Protein AF-Q5TPV8-F1 (afdb_monomer_lite)

Sequence (268 aa):
MVNRTNSISSTFEQLLRFQGAFPRQLSLSRSFASIVSTLAIQMDQERSNFTVGANAPVVLVFAQSHRIANADFESARRMLRGSFEQFPDLYFAFVTNDGATFRQLTNFTGTTHSRSADEHYHIIETGQTAIATFQDQLGQILRTIPQRLMAPDCHTASNRDLWRAPVVREEYEQYLTPGVELRYRLGQLFLRNSEHVRVQFMNTDYGEFTVCEGRNYRVAPEHCQTTGPGLESLWFNHTRPCDGIMDHACRSLYYTVRLESSNVMCNE

Radius of gyration: 20.29 Å; chains: 1; bounding box: 48×46×52 Å

Secondary structure (DSSP, 8-state):
-PPP-S-HHHHHHHHHT--SPPPSS--HHHHHHHHHHHHHHHHHHHHHTT-SEEPPPEEEEEESS-PPPHHHHHHHHHHHHHHHHH-TT-EEEEEES-HHHHHHHH--TTSTT-TTHHHHEEEEE-S---GGGTHHHHHHHHHHSPEEE------SHHHHHHTTSGGGGGGG-----TT--EEEEE-HHHHHT-SEEEEEEE--SSEEEEEEEES-TTS--SEEEE--TT--EEEEEEESTTTT--TTT-PPEEEEEEEEEES-----

Structure (mmCIF, N/CA/C/O backbone):
data_AF-Q5TPV8-F1
#
_entry.id   AF-Q5TPV8-F1
#
loop_
_atom_site.group_PDB
_atom_site.id
_atom_site.type_symbol
_atom_site.label_atom_id
_atom_site.label_alt_id
_atom_site.label_comp_id
_atom_site.label_asym_id
_atom_site.label_entity_id
_atom_site.label_seq_id
_atom_site.pdbx_PDB_ins_code
_atom_site.Cartn_x
_atom_site.Cartn_y
_atom_site.Cartn_z
_atom_site.occupancy
_atom_site.B_iso_or_equiv
_atom_site.auth_seq_id
_atom_site.auth_comp_id
_atom_site.auth_asym_id
_atom_site.auth_atom_id
_atom_site.pdbx_PDB_model_num
ATOM 1 N N . MET A 1 1 ? -0.948 -1.002 24.171 1.00 63.66 1 MET A N 1
ATOM 2 C CA . MET A 1 1 ? -1.045 -0.332 22.867 1.00 63.66 1 MET A CA 1
ATOM 3 C C . MET A 1 1 ? 0.159 -0.759 22.065 1.00 63.66 1 MET A C 1
ATOM 5 O O . MET A 1 1 ? 1.201 -0.997 22.664 1.00 63.66 1 MET A O 1
ATOM 9 N N . VAL A 1 2 ? -0.008 -0.913 20.756 1.00 64.19 2 VAL A N 1
ATOM 10 C CA . VAL A 1 2 ? 1.095 -1.254 19.856 1.00 64.19 2 VAL A CA 1
ATOM 11 C C . VAL A 1 2 ? 1.908 0.012 19.619 1.00 64.19 2 VAL A C 1
ATOM 13 O O . VAL A 1 2 ? 1.362 1.021 19.175 1.00 64.19 2 VAL A O 1
ATOM 16 N N . ASN A 1 3 ? 3.191 -0.028 19.955 1.00 79.31 3 ASN A N 1
ATOM 17 C CA . ASN A 1 3 ? 4.149 0.998 19.574 1.00 79.31 3 ASN A CA 1
ATOM 18 C C . ASN A 1 3 ? 4.505 0.843 18.091 1.00 79.31 3 ASN A C 1
ATOM 20 O O . ASN A 1 3 ? 4.386 -0.242 17.521 1.00 79.31 3 ASN A O 1
ATOM 24 N N . ARG A 1 4 ? 4.988 1.924 17.469 1.00 79.06 4 ARG A N 1
ATOM 25 C CA . ARG A 1 4 ? 5.441 1.917 16.070 1.00 79.06 4 ARG A CA 1
ATOM 26 C C . ARG A 1 4 ? 6.419 0.759 15.825 1.00 79.06 4 ARG A C 1
ATOM 28 O O . ARG A 1 4 ? 7.414 0.630 16.532 1.00 79.06 4 ARG A O 1
ATOM 35 N N . THR A 1 5 ? 6.137 -0.060 14.816 1.00 79.00 5 THR A N 1
ATOM 36 C CA . THR A 1 5 ? 6.977 -1.189 14.402 1.00 79.00 5 THR A CA 1
ATOM 37 C C . THR A 1 5 ? 6.804 -1.452 12.909 1.00 79.00 5 THR A C 1
ATOM 39 O O . THR A 1 5 ? 5.736 -1.197 12.357 1.00 79.00 5 THR A O 1
ATOM 42 N N . ASN A 1 6 ? 7.851 -1.974 12.271 1.00 79.06 6 ASN A N 1
ATOM 43 C CA . ASN A 1 6 ? 7.819 -2.433 10.879 1.00 79.06 6 ASN A CA 1
ATOM 44 C C . ASN A 1 6 ? 7.585 -3.953 10.779 1.00 79.06 6 ASN A C 1
ATOM 46 O O . ASN A 1 6 ? 7.583 -4.504 9.684 1.00 79.06 6 ASN A O 1
ATOM 50 N N . SER A 1 7 ? 7.416 -4.646 11.914 1.00 80.69 7 SER A N 1
ATOM 51 C CA . SER A 1 7 ? 7.237 -6.099 11.972 1.00 80.69 7 SER A CA 1
ATOM 52 C C . SER A 1 7 ? 5.807 -6.471 12.363 1.00 80.69 7 SER A C 1
ATOM 54 O O . SER A 1 7 ? 5.306 -6.091 13.429 1.00 80.69 7 SER A O 1
ATOM 56 N N . ILE A 1 8 ? 5.167 -7.281 11.514 1.00 82.69 8 ILE A N 1
ATOM 57 C CA . ILE A 1 8 ? 3.850 -7.870 11.788 1.00 82.69 8 ILE A CA 1
ATOM 58 C C . ILE A 1 8 ? 3.929 -8.762 13.036 1.00 82.69 8 ILE A C 1
ATOM 60 O O . ILE A 1 8 ? 3.079 -8.667 13.918 1.00 82.69 8 ILE A O 1
ATOM 64 N N . SER A 1 9 ? 4.980 -9.575 13.169 1.00 84.75 9 SER A N 1
ATOM 65 C CA . SER A 1 9 ? 5.176 -10.431 14.346 1.00 84.75 9 SER A CA 1
ATOM 66 C C . SER A 1 9 ? 5.304 -9.606 15.628 1.00 84.75 9 SER A C 1
ATOM 68 O O . SER A 1 9 ? 4.621 -9.885 16.609 1.00 84.75 9 SER A O 1
ATOM 70 N N . SER A 1 10 ? 6.089 -8.522 15.596 1.00 85.81 10 SER A N 1
ATOM 71 C CA . SER A 1 10 ? 6.220 -7.601 16.735 1.00 85.81 10 SER A CA 1
ATOM 72 C C . SER A 1 10 ? 4.885 -6.948 17.104 1.00 85.81 10 SER A C 1
ATOM 74 O O . SER A 1 10 ? 4.591 -6.772 18.284 1.00 85.81 10 SER A O 1
ATOM 76 N N . THR A 1 11 ? 4.047 -6.628 16.113 1.00 85.00 11 THR A N 1
ATOM 77 C CA . THR A 1 11 ? 2.684 -6.128 16.351 1.00 85.00 11 THR A CA 1
ATOM 78 C C . THR A 1 11 ? 1.873 -7.126 17.174 1.00 85.00 11 THR A C 1
ATOM 80 O O . THR A 1 11 ? 1.305 -6.753 18.201 1.00 85.00 11 THR A O 1
ATOM 83 N N . PHE A 1 12 ? 1.855 -8.401 16.774 1.00 85.81 12 PHE A N 1
ATOM 84 C CA . PHE A 1 12 ? 1.117 -9.438 17.498 1.00 85.81 12 PHE A CA 1
ATOM 85 C C . PHE A 1 12 ? 1.691 -9.718 18.887 1.00 85.81 12 PHE A C 1
ATOM 87 O O . PHE A 1 12 ? 0.925 -9.839 19.839 1.00 85.81 12 PHE A O 1
ATOM 94 N N . GLU A 1 13 ? 3.014 -9.744 19.046 1.00 86.06 13 GLU A N 1
ATOM 95 C CA . GLU A 1 13 ? 3.643 -9.900 20.361 1.00 86.06 13 GLU A CA 1
ATOM 96 C C . GLU A 1 13 ? 3.271 -8.764 21.319 1.00 86.06 13 GLU A C 1
ATOM 98 O O . GLU A 1 13 ? 2.942 -9.009 22.481 1.00 86.06 13 GLU A O 1
ATOM 103 N N . GLN A 1 14 ? 3.287 -7.518 20.840 1.00 86.62 14 GLN A N 1
ATOM 104 C CA . GLN A 1 14 ? 2.907 -6.357 21.642 1.00 86.62 14 GLN A CA 1
ATOM 105 C C . GLN A 1 14 ? 1.422 -6.368 22.005 1.00 86.62 14 GLN A C 1
ATOM 107 O O . GLN A 1 14 ? 1.063 -5.980 23.118 1.00 86.62 14 GLN A O 1
ATOM 112 N N . LEU A 1 15 ? 0.560 -6.822 21.090 1.00 83.00 15 LEU A N 1
ATOM 113 C CA . LEU A 1 15 ? -0.856 -7.027 21.380 1.00 83.00 15 LEU A CA 1
ATOM 114 C C . LEU A 1 15 ? -1.033 -8.097 22.464 1.00 83.00 15 LEU A C 1
ATOM 116 O O . LEU A 1 15 ? -1.721 -7.843 23.449 1.00 83.00 15 LEU A O 1
ATOM 120 N N . LEU A 1 16 ? -0.381 -9.255 22.325 1.00 83.94 16 LEU A N 1
ATOM 121 C CA . LEU A 1 16 ? -0.484 -10.371 23.274 1.00 83.94 16 LEU A CA 1
ATOM 122 C C . LEU A 1 16 ? 0.021 -10.001 24.670 1.00 83.94 16 LEU A C 1
ATOM 124 O O . LEU A 1 16 ? -0.545 -10.430 25.672 1.00 83.94 16 LEU A O 1
ATOM 128 N N . ARG A 1 17 ? 1.082 -9.193 24.744 1.00 84.19 17 ARG A N 1
ATOM 129 C CA . ARG A 1 17 ? 1.690 -8.744 26.004 1.00 84.19 17 ARG A CA 1
ATOM 130 C C . ARG A 1 17 ? 1.023 -7.504 26.597 1.00 84.19 17 ARG A C 1
ATOM 132 O O . ARG A 1 17 ? 1.468 -7.017 27.636 1.00 84.19 17 ARG A O 1
ATOM 139 N N . PHE A 1 18 ? -0.018 -6.961 25.969 1.00 81.44 18 PHE A N 1
ATOM 140 C CA . PHE A 1 18 ? -0.671 -5.768 26.487 1.00 81.44 18 PHE A CA 1
ATOM 141 C C . PHE A 1 18 ? -1.483 -6.078 27.753 1.00 81.44 18 PHE A C 1
ATOM 143 O O . PHE A 1 18 ? -2.505 -6.752 27.702 1.00 81.44 18 PHE A O 1
ATOM 150 N N . GLN A 1 19 ? -1.044 -5.527 28.887 1.00 72.75 19 GLN A N 1
ATOM 151 C CA . GLN A 1 19 ? -1.699 -5.678 30.197 1.00 72.75 19 GLN A CA 1
ATOM 152 C C . GLN A 1 19 ? -2.438 -4.409 30.665 1.00 72.75 19 GLN A C 1
ATOM 154 O O . GLN A 1 19 ? -2.930 -4.349 31.789 1.00 72.75 19 GLN A O 1
ATOM 159 N N . GLY A 1 20 ? -2.493 -3.364 29.834 1.00 72.12 20 GLY A N 1
ATOM 160 C CA . GLY A 1 20 ? -3.148 -2.105 30.190 1.00 72.12 20 GLY A CA 1
ATOM 161 C C . GLY A 1 20 ? -4.670 -2.154 30.032 1.00 72.12 20 GLY A C 1
ATOM 162 O O . GLY A 1 20 ? -5.215 -2.978 29.301 1.00 72.12 20 GLY A O 1
ATOM 163 N N . ALA A 1 21 ? -5.369 -1.218 30.674 1.00 67.00 21 ALA A N 1
ATOM 164 C CA . ALA A 1 21 ? -6.791 -1.015 30.420 1.00 67.00 21 ALA A CA 1
ATOM 165 C C . ALA A 1 21 ? -6.998 -0.316 29.067 1.00 67.00 21 ALA A C 1
ATOM 167 O O . ALA A 1 21 ? -6.316 0.664 28.753 1.00 67.00 21 ALA A O 1
ATOM 168 N N . PHE A 1 22 ? -7.963 -0.787 28.275 1.00 68.88 22 PHE A N 1
ATOM 169 C CA . PHE A 1 22 ? -8.403 -0.052 27.091 1.00 68.88 22 PHE A CA 1
ATOM 170 C C . PHE A 1 22 ? -9.032 1.288 27.516 1.00 68.88 22 PHE A C 1
ATOM 172 O O . PHE A 1 22 ? -9.761 1.334 28.514 1.00 68.88 22 PHE A O 1
ATOM 179 N N . PRO A 1 23 ? -8.751 2.394 26.802 1.00 66.81 23 PRO A N 1
ATOM 180 C CA . PRO A 1 23 ? -9.299 3.699 27.153 1.00 66.81 23 PRO A CA 1
ATOM 181 C C . PRO A 1 23 ? -10.828 3.667 27.070 1.00 66.81 23 PRO A C 1
ATOM 183 O O . PRO A 1 23 ? -11.372 3.227 26.067 1.00 66.81 23 PRO A O 1
ATOM 186 N N . ARG A 1 24 ? -11.517 4.176 28.104 1.00 64.00 24 ARG A N 1
ATOM 187 C CA . ARG A 1 24 ? -12.995 4.148 28.213 1.00 64.00 24 ARG A CA 1
ATOM 188 C C . ARG A 1 24 ? -13.723 4.944 27.126 1.00 64.00 24 ARG A C 1
ATOM 190 O O . ARG A 1 24 ? -14.925 4.780 26.941 1.00 64.00 24 ARG A O 1
ATOM 197 N N . GLN A 1 25 ? -13.017 5.854 26.464 1.00 66.88 25 GLN A N 1
ATOM 198 C CA . GLN A 1 25 ? -13.525 6.669 25.370 1.00 66.88 25 GLN A CA 1
ATOM 199 C C . GLN A 1 25 ? -12.472 6.709 24.270 1.00 66.88 25 GLN A C 1
ATOM 201 O O . GLN A 1 25 ? -11.290 6.934 24.537 1.00 66.88 25 GLN A O 1
ATOM 206 N N . LEU A 1 26 ? -12.915 6.502 23.035 1.00 70.56 26 LEU A N 1
ATOM 207 C CA . LEU A 1 26 ? -12.089 6.683 21.854 1.00 70.56 26 LEU A CA 1
ATOM 208 C C . LEU A 1 26 ? -12.231 8.144 21.415 1.00 70.56 26 LEU A C 1
ATOM 210 O O . LEU A 1 26 ? -13.324 8.550 21.039 1.00 70.56 26 LEU A O 1
ATOM 214 N N . SER A 1 27 ? -11.153 8.928 21.506 1.00 76.44 27 SER A N 1
ATOM 215 C CA . SER A 1 27 ? -11.091 10.271 20.914 1.00 76.44 27 SER A CA 1
ATOM 216 C C . SER A 1 27 ? -10.365 10.174 19.579 1.00 76.44 27 SER A C 1
ATOM 218 O O . SER A 1 27 ? -9.153 10.383 19.495 1.00 76.44 27 SER A O 1
ATOM 220 N N . LEU A 1 28 ? -11.110 9.806 18.539 1.00 76.56 28 LEU A N 1
ATOM 221 C CA . LEU A 1 28 ? -10.571 9.586 17.201 1.00 76.56 28 LEU A CA 1
ATOM 222 C C . LEU A 1 28 ? -9.907 10.848 16.657 1.00 76.56 28 LEU A C 1
ATOM 224 O O . LEU A 1 28 ? -8.810 10.774 16.113 1.00 76.56 28 LEU A O 1
ATOM 228 N N . SER A 1 29 ? -10.522 12.013 16.862 1.00 77.44 29 SER A N 1
ATOM 229 C CA . SER A 1 29 ? -9.980 13.286 16.379 1.00 77.44 29 SER A CA 1
ATOM 230 C C . SER A 1 29 ? -8.587 13.608 16.938 1.00 77.44 29 SER A C 1
ATOM 232 O O . SER A 1 29 ? -7.674 13.948 16.185 1.00 77.44 29 SER A O 1
ATOM 234 N N . ARG A 1 30 ? -8.379 13.453 18.252 1.00 79.19 30 ARG A N 1
ATOM 235 C CA . ARG A 1 30 ? -7.063 13.685 18.877 1.00 79.19 30 ARG A CA 1
ATOM 236 C C . ARG A 1 30 ? -6.033 12.657 18.425 1.00 79.19 30 ARG A C 1
ATOM 238 O O . ARG A 1 30 ? -4.895 13.025 18.138 1.00 79.19 30 ARG A O 1
ATOM 245 N N . SER A 1 31 ? -6.428 11.387 18.336 1.00 81.25 31 SER A N 1
ATOM 246 C CA . SER A 1 31 ? -5.554 10.329 17.831 1.00 81.25 31 SER A CA 1
ATOM 247 C C . SER A 1 31 ? -5.122 10.599 16.389 1.00 81.25 31 SER A C 1
ATOM 249 O O . SER A 1 31 ? -3.933 10.511 16.091 1.00 81.25 31 SER A O 1
ATOM 251 N N . PHE A 1 32 ? -6.042 11.012 15.512 1.00 80.31 32 PHE A N 1
ATOM 252 C CA . PHE A 1 32 ? -5.717 11.340 14.124 1.00 80.31 32 PHE A CA 1
ATOM 253 C C . PHE A 1 32 ? -4.798 12.552 13.998 1.00 80.31 32 PHE A C 1
ATOM 255 O O . PHE A 1 32 ? -3.858 12.497 13.212 1.00 80.31 32 PHE A O 1
ATOM 262 N N . ALA A 1 33 ? -4.981 13.598 14.808 1.00 80.19 33 ALA A N 1
ATOM 263 C CA . ALA A 1 33 ? -4.061 14.737 14.815 1.00 80.19 33 ALA A CA 1
ATOM 264 C C . ALA A 1 33 ? -2.617 14.315 15.153 1.00 80.19 33 ALA A C 1
ATOM 266 O O . ALA A 1 33 ? -1.669 14.732 14.486 1.00 80.19 33 ALA A O 1
ATOM 267 N N . SER A 1 34 ? -2.445 13.437 16.148 1.00 84.50 34 SER A N 1
ATOM 268 C CA . SER A 1 34 ? -1.126 12.902 16.510 1.00 84.50 34 SER A CA 1
ATOM 269 C C . SER A 1 34 ? -0.526 12.031 15.403 1.00 84.50 34 SER A C 1
ATOM 271 O O . SER A 1 34 ? 0.679 12.099 15.154 1.00 84.50 34 SER A O 1
ATOM 273 N N . ILE A 1 35 ? -1.351 11.221 14.734 1.00 84.00 35 ILE A N 1
ATOM 274 C CA . ILE A 1 35 ? -0.924 10.370 13.616 1.00 84.00 35 ILE A CA 1
ATOM 275 C C . ILE A 1 35 ? -0.447 11.237 12.451 1.00 84.00 35 ILE A C 1
ATOM 277 O O . ILE A 1 35 ? 0.661 11.037 11.971 1.00 84.00 35 ILE A O 1
ATOM 281 N N . VAL A 1 36 ? -1.236 12.234 12.047 1.00 82.50 36 VAL A N 1
ATOM 282 C CA . VAL A 1 36 ? -0.898 13.161 10.956 1.00 82.50 36 VAL A CA 1
ATOM 283 C C . VAL A 1 36 ? 0.433 13.868 11.218 1.00 82.50 36 VAL A C 1
ATOM 285 O O . VAL A 1 36 ? 1.290 13.891 10.340 1.00 82.50 36 VAL A O 1
ATOM 288 N N . SER A 1 37 ? 0.643 14.378 12.436 1.00 85.75 37 SER A N 1
ATOM 289 C CA . SER A 1 37 ? 1.915 15.004 12.828 1.00 85.75 37 SER A CA 1
ATOM 290 C C . SER A 1 37 ? 3.097 14.029 12.726 1.00 85.75 37 SER A C 1
ATOM 292 O O . SER A 1 37 ? 4.140 14.354 12.163 1.00 85.75 37 SER A O 1
ATOM 294 N N . THR A 1 38 ? 2.911 12.794 13.199 1.00 86.75 38 THR A N 1
ATOM 295 C CA . THR A 1 38 ? 3.949 11.753 13.142 1.00 86.75 38 THR A CA 1
ATOM 296 C C . THR A 1 38 ? 4.302 11.375 11.701 1.00 86.75 38 THR A C 1
ATOM 298 O O . THR A 1 38 ? 5.477 11.233 11.370 1.00 86.75 38 THR A O 1
ATOM 301 N N . LEU A 1 39 ? 3.291 11.228 10.840 1.00 85.62 39 LEU A N 1
ATOM 302 C CA . LEU A 1 39 ? 3.472 10.875 9.432 1.00 85.62 39 LEU A CA 1
ATOM 303 C C . LEU A 1 39 ? 4.146 11.993 8.639 1.00 85.62 39 LEU A C 1
ATOM 305 O O . LEU A 1 39 ? 4.980 11.698 7.789 1.00 85.62 39 LEU A O 1
ATOM 309 N N . ALA A 1 40 ? 3.834 13.257 8.937 1.00 85.38 40 ALA A N 1
ATOM 310 C CA . ALA A 1 40 ? 4.495 14.399 8.312 1.00 85.38 40 ALA A CA 1
ATOM 311 C C . ALA A 1 40 ? 6.009 14.380 8.584 1.00 85.38 40 ALA A C 1
ATOM 313 O O . ALA A 1 40 ? 6.800 14.409 7.648 1.00 85.38 40 ALA A O 1
ATOM 314 N N . ILE A 1 41 ? 6.405 14.205 9.851 1.00 86.88 41 ILE A N 1
ATOM 315 C CA . ILE A 1 41 ? 7.822 14.111 10.242 1.00 86.88 41 ILE A CA 1
ATOM 316 C C . ILE A 1 41 ? 8.508 12.925 9.552 1.00 86.88 41 ILE A C 1
ATOM 318 O O . ILE A 1 41 ? 9.637 13.048 9.082 1.00 86.88 41 ILE A O 1
ATOM 322 N N . GLN A 1 42 ? 7.839 11.770 9.481 1.00 84.38 42 GLN A N 1
ATOM 323 C CA . GLN A 1 42 ? 8.386 10.596 8.803 1.00 84.38 42 GLN A CA 1
ATOM 324 C C . GLN A 1 42 ? 8.593 10.849 7.305 1.00 84.38 42 GLN A C 1
ATOM 326 O O . GLN A 1 42 ? 9.638 10.489 6.775 1.00 84.38 42 GLN A O 1
ATOM 331 N N . MET A 1 43 ? 7.626 11.465 6.626 1.00 81.31 43 MET A N 1
ATOM 332 C CA . MET A 1 43 ? 7.758 11.788 5.207 1.00 81.31 43 MET A CA 1
ATOM 333 C C . MET A 1 43 ? 8.904 12.761 4.938 1.00 81.31 43 MET A C 1
ATOM 335 O O . MET A 1 43 ? 9.627 12.580 3.961 1.00 81.31 43 MET A O 1
ATOM 339 N N . ASP A 1 44 ? 9.100 13.758 5.800 1.00 82.12 44 ASP A N 1
ATOM 340 C CA . ASP A 1 44 ? 10.216 14.697 5.670 1.00 82.12 44 ASP A CA 1
ATOM 341 C C . ASP A 1 44 ? 11.572 13.984 5.806 1.00 82.12 44 ASP A C 1
ATOM 343 O O . ASP A 1 44 ? 12.505 14.286 5.063 1.00 82.12 44 ASP A O 1
ATOM 347 N N . GLN A 1 45 ? 11.667 12.988 6.694 1.00 81.44 45 GLN A N 1
ATOM 348 C CA . GLN A 1 45 ? 12.861 12.146 6.848 1.00 81.44 45 GLN A CA 1
ATOM 349 C C . GLN A 1 45 ? 13.087 11.212 5.651 1.00 81.44 45 GLN A C 1
ATOM 351 O O . GLN A 1 45 ? 14.205 11.089 5.159 1.00 81.44 45 GLN A O 1
ATOM 356 N N . GLU A 1 46 ? 12.033 10.555 5.161 1.00 78.25 46 GLU A N 1
ATOM 357 C CA . GLU A 1 46 ? 12.100 9.712 3.957 1.00 78.25 46 GLU A CA 1
ATOM 358 C C . GLU A 1 46 ? 12.575 10.534 2.753 1.00 78.25 46 GLU A C 1
ATOM 360 O O . GLU A 1 46 ? 13.426 10.097 1.976 1.00 78.25 46 GLU A O 1
ATOM 365 N N . ARG A 1 47 ? 12.081 11.769 2.645 1.00 74.44 47 ARG A N 1
ATOM 366 C CA . ARG A 1 47 ? 12.476 12.723 1.615 1.00 74.44 47 ARG A CA 1
ATOM 367 C C . ARG A 1 47 ? 13.938 13.146 1.752 1.00 74.44 47 ARG A C 1
ATOM 369 O O . ARG A 1 47 ? 14.666 13.098 0.764 1.00 74.44 47 ARG A O 1
ATOM 376 N N . SER A 1 48 ? 14.387 13.514 2.956 1.00 74.12 48 SER A N 1
ATOM 377 C CA . SER A 1 48 ? 15.785 13.905 3.189 1.00 74.12 48 SER A CA 1
ATOM 378 C C . SER A 1 48 ? 16.773 12.771 2.926 1.00 74.12 48 SER A C 1
ATOM 380 O O . SER A 1 48 ? 17.918 13.033 2.568 1.00 74.12 48 SER A O 1
ATOM 382 N N . ASN A 1 49 ? 16.323 11.526 3.090 1.00 71.62 49 ASN A N 1
ATOM 383 C CA . ASN A 1 49 ? 17.125 10.323 2.895 1.00 71.62 49 ASN A CA 1
ATOM 384 C C . ASN A 1 49 ? 16.959 9.712 1.495 1.00 71.62 49 ASN A C 1
ATOM 386 O O . ASN A 1 49 ? 17.411 8.596 1.272 1.00 71.62 49 ASN A O 1
ATOM 390 N N . PHE A 1 50 ? 16.292 10.395 0.558 1.00 68.12 50 PHE A N 1
ATOM 391 C CA . PHE A 1 50 ? 16.075 9.910 -0.814 1.00 68.12 50 PHE A CA 1
ATOM 392 C C . PHE A 1 50 ? 15.429 8.516 -0.882 1.00 68.12 50 PHE A C 1
ATOM 394 O O . PHE A 1 50 ? 15.748 7.706 -1.755 1.00 68.12 50 PHE A O 1
ATOM 401 N N . THR A 1 51 ? 14.513 8.222 0.042 1.00 68.94 51 THR A N 1
ATOM 402 C CA . THR A 1 51 ? 13.855 6.916 0.113 1.00 68.94 51 THR A CA 1
ATOM 403 C C . THR A 1 51 ? 12.956 6.702 -1.108 1.00 68.94 51 THR A C 1
ATOM 405 O O . THR A 1 51 ? 12.018 7.461 -1.344 1.00 68.94 51 THR A O 1
ATOM 408 N N . VAL A 1 52 ? 13.242 5.647 -1.876 1.00 64.38 52 VAL A N 1
ATOM 409 C CA . VAL A 1 52 ? 12.495 5.259 -3.089 1.00 64.38 52 VAL A CA 1
ATOM 410 C C . VAL A 1 52 ? 11.475 4.159 -2.789 1.00 64.38 52 VAL A C 1
ATOM 412 O O . VAL A 1 52 ? 10.399 4.133 -3.371 1.00 64.38 52 VAL A O 1
ATOM 415 N N . GLY A 1 53 ? 11.785 3.254 -1.860 1.00 68.56 53 GLY A N 1
ATOM 416 C CA . GLY A 1 53 ? 10.877 2.211 -1.386 1.00 68.56 53 GLY A CA 1
ATOM 417 C C . GLY A 1 53 ? 10.604 2.391 0.101 1.00 68.56 53 GLY A C 1
ATOM 418 O O . GLY A 1 53 ? 11.537 2.345 0.896 1.00 68.56 53 GLY A O 1
ATOM 419 N N . ALA A 1 54 ? 9.347 2.595 0.496 1.00 76.31 54 ALA A N 1
ATOM 420 C CA . ALA A 1 54 ? 8.984 2.774 1.902 1.00 76.31 54 ALA A CA 1
ATOM 421 C C . ALA A 1 54 ? 7.764 1.936 2.283 1.00 76.31 54 ALA A C 1
ATOM 423 O O . ALA A 1 54 ? 6.831 1.767 1.500 1.00 76.31 54 ALA A O 1
ATOM 424 N N . ASN A 1 55 ? 7.710 1.456 3.525 1.00 81.81 55 ASN A N 1
ATOM 425 C CA . ASN A 1 55 ? 6.507 0.790 4.021 1.00 81.81 55 ASN A CA 1
ATOM 426 C C . ASN A 1 55 ? 5.327 1.769 4.024 1.00 81.81 55 ASN A C 1
ATOM 428 O O . ASN A 1 55 ? 5.475 2.940 4.397 1.00 81.81 55 ASN A O 1
ATOM 432 N N . ALA A 1 56 ? 4.157 1.295 3.601 1.00 87.19 56 ALA A N 1
ATOM 433 C CA . ALA A 1 56 ? 2.925 2.050 3.750 1.00 87.19 56 ALA A CA 1
ATOM 434 C C . ALA A 1 56 ? 2.541 2.108 5.240 1.00 87.19 56 ALA A C 1
ATOM 436 O O . ALA A 1 56 ? 2.535 1.070 5.909 1.00 87.19 56 ALA A O 1
ATOM 437 N N . PRO A 1 57 ? 2.252 3.296 5.796 1.00 88.31 57 PRO A N 1
ATOM 438 C CA . PRO A 1 57 ? 1.833 3.401 7.183 1.00 88.31 57 PRO A CA 1
ATOM 439 C C . PRO A 1 57 ? 0.454 2.762 7.380 1.00 88.31 57 PRO A C 1
ATOM 441 O O . PRO A 1 57 ? -0.499 3.076 6.663 1.00 88.31 57 PRO A O 1
ATOM 444 N N . VAL A 1 58 ? 0.342 1.900 8.394 1.00 89.19 58 VAL A N 1
ATOM 445 C CA . VAL A 1 58 ? -0.921 1.266 8.793 1.00 89.19 58 VAL A CA 1
ATOM 446 C C . VAL A 1 58 ? -1.300 1.709 10.198 1.00 89.19 58 VAL A C 1
ATOM 448 O O . VAL A 1 58 ? -0.534 1.550 11.148 1.00 89.19 58 VAL A O 1
ATOM 451 N N . VAL A 1 59 ? -2.508 2.244 10.340 1.00 88.94 59 VAL A N 1
ATOM 452 C CA . VAL A 1 59 ? -3.084 2.645 11.622 1.00 88.94 59 VAL A CA 1
ATOM 453 C C . VAL A 1 59 ? -4.068 1.578 12.079 1.00 88.94 59 VAL A C 1
ATOM 455 O O . VAL A 1 59 ? -5.113 1.362 11.465 1.00 88.94 59 VAL A O 1
ATOM 458 N N . LEU A 1 60 ? -3.746 0.932 13.197 1.00 88.81 60 LEU A N 1
ATOM 459 C CA . LEU A 1 60 ? -4.622 -0.040 13.845 1.00 88.81 60 LEU A CA 1
ATOM 460 C C . LEU A 1 60 ? -5.488 0.653 14.897 1.00 88.81 60 LEU A C 1
ATOM 462 O O . LEU A 1 60 ? -4.969 1.279 15.824 1.00 88.81 60 LEU A O 1
ATOM 466 N N . VAL A 1 61 ? -6.808 0.521 14.777 1.00 87.25 61 VAL A N 1
ATOM 467 C CA . VAL A 1 61 ? -7.776 1.131 15.696 1.00 87.25 61 VAL A CA 1
ATOM 468 C C . VAL A 1 61 ? -8.629 0.043 16.337 1.00 87.25 61 VAL A C 1
ATOM 470 O O . VAL A 1 61 ? -9.388 -0.639 15.656 1.00 87.25 61 VAL A O 1
ATOM 473 N N . PHE A 1 62 ? -8.542 -0.089 17.660 1.00 85.19 62 PHE A N 1
ATOM 474 C CA . PHE A 1 62 ? -9.335 -1.045 18.437 1.00 85.19 62 PHE A CA 1
ATOM 475 C C . PHE A 1 62 ? -10.513 -0.335 19.115 1.00 85.19 62 PHE A C 1
ATOM 477 O O . PHE A 1 62 ? -10.324 0.521 19.980 1.00 85.19 62 PHE A O 1
ATOM 484 N N . ALA A 1 63 ? -11.733 -0.702 18.728 1.00 84.50 63 ALA A N 1
ATOM 485 C CA . ALA A 1 63 ? -12.987 -0.087 19.157 1.00 84.50 63 ALA A CA 1
ATOM 486 C C . ALA A 1 63 ? -14.070 -1.151 19.422 1.00 84.50 63 ALA A C 1
ATOM 488 O O . ALA A 1 63 ? -15.128 -1.146 18.799 1.00 84.50 63 ALA A O 1
ATOM 489 N N . GLN A 1 64 ? -13.785 -2.101 20.319 1.00 78.19 64 GLN A N 1
ATOM 490 C CA . GLN A 1 64 ? -14.630 -3.285 20.569 1.00 78.19 64 GLN A CA 1
ATOM 491 C C . GLN A 1 64 ? -15.600 -3.141 21.751 1.00 78.19 64 GLN A C 1
ATOM 493 O O . GLN A 1 64 ? -16.446 -4.002 21.966 1.00 78.19 64 GLN A O 1
ATOM 498 N N . SER A 1 65 ? -15.481 -2.075 22.542 1.00 70.75 65 SER A N 1
ATOM 499 C CA . SER A 1 65 ? -16.314 -1.845 23.733 1.00 70.75 65 SER A CA 1
ATOM 500 C C . SER A 1 65 ? -16.806 -0.403 23.861 1.00 70.75 65 SER A C 1
ATOM 502 O O . SER A 1 65 ? -17.390 -0.039 24.879 1.00 70.75 65 SER A O 1
ATOM 504 N N . HIS A 1 66 ? -16.567 0.438 22.851 1.00 70.69 66 HIS A N 1
ATOM 505 C CA . HIS A 1 66 ? -16.760 1.883 22.954 1.00 70.69 66 HIS A CA 1
ATOM 506 C C . HIS A 1 66 ? -17.599 2.408 21.796 1.00 70.69 66 HIS A C 1
ATOM 508 O O . HIS A 1 66 ? -17.341 2.088 20.640 1.00 70.69 66 HIS A O 1
ATOM 514 N N . ARG A 1 67 ? -18.574 3.262 22.119 1.00 70.44 67 ARG A N 1
ATOM 515 C CA . ARG A 1 67 ? -19.321 4.040 21.128 1.00 70.44 67 ARG A CA 1
ATOM 516 C C . ARG A 1 67 ? -18.576 5.338 20.832 1.00 70.44 67 ARG A C 1
ATOM 518 O O . ARG A 1 67 ? -18.053 5.969 21.751 1.00 70.44 67 ARG A O 1
ATOM 525 N N . ILE A 1 68 ? -18.557 5.745 19.567 1.00 75.88 68 ILE A N 1
ATOM 526 C CA . ILE A 1 68 ? -18.032 7.049 19.154 1.00 75.88 68 ILE A CA 1
ATOM 527 C C . ILE A 1 68 ? -19.112 8.098 19.440 1.00 75.88 68 ILE A C 1
ATOM 529 O O . ILE A 1 68 ? -20.268 7.923 19.061 1.00 75.88 68 ILE A O 1
ATOM 533 N N . ALA A 1 69 ? -18.759 9.188 20.119 1.00 78.56 69 ALA A N 1
ATOM 534 C CA . ALA A 1 69 ? -19.685 10.302 20.313 1.00 78.56 69 ALA A CA 1
ATOM 535 C C . ALA A 1 69 ? -19.922 11.043 18.983 1.00 78.56 69 ALA A C 1
ATOM 537 O O . ALA A 1 69 ? -18.970 11.281 18.246 1.00 78.56 69 ALA A O 1
ATOM 538 N N . ASN A 1 70 ? -21.154 11.486 18.701 1.00 77.88 70 ASN A N 1
ATOM 539 C CA . ASN A 1 70 ? -21.514 12.120 17.416 1.00 77.88 70 ASN A CA 1
ATOM 540 C C . ASN A 1 70 ? -20.603 13.300 17.020 1.00 77.88 70 ASN A C 1
ATOM 542 O O . ASN A 1 70 ? -20.227 13.434 15.859 1.00 77.88 70 ASN A O 1
ATOM 546 N N . ALA A 1 71 ? -20.212 14.145 17.979 1.00 77.19 71 ALA A N 1
ATOM 547 C CA . ALA A 1 71 ? -19.307 15.265 17.711 1.00 77.19 71 ALA A CA 1
ATOM 548 C C . ALA A 1 71 ? -17.895 14.802 17.303 1.00 77.19 71 ALA A C 1
ATOM 550 O O . ALA A 1 71 ? -17.264 15.415 16.441 1.00 77.19 71 ALA A O 1
ATOM 551 N N . ASP A 1 72 ? -17.407 13.709 17.898 1.00 80.38 72 ASP A N 1
ATOM 552 C CA . ASP A 1 72 ? -16.117 13.120 17.537 1.00 80.38 72 ASP A CA 1
ATOM 553 C C . ASP A 1 72 ? -16.210 12.368 16.206 1.00 80.38 72 ASP A C 1
ATOM 555 O O . ASP A 1 72 ? -15.274 12.437 15.420 1.00 80.38 72 ASP A O 1
ATOM 559 N N . PHE A 1 73 ? -17.356 11.750 15.897 1.00 84.88 73 PHE A N 1
ATOM 560 C CA . PHE A 1 73 ? -17.621 11.107 14.608 1.00 84.88 73 PHE A CA 1
ATOM 561 C C . PHE A 1 73 ? -17.489 12.090 13.437 1.00 84.88 73 PHE A C 1
ATOM 563 O O . PHE A 1 73 ? -16.721 11.840 12.510 1.00 84.88 73 PHE A O 1
ATOM 570 N N . GLU A 1 74 ? -18.169 13.240 13.490 1.00 83.81 74 GLU A N 1
ATOM 571 C CA . GLU A 1 74 ? -18.101 14.245 12.416 1.00 83.81 74 GLU A CA 1
ATOM 572 C C . GLU A 1 74 ? -16.697 14.850 12.268 1.00 83.81 74 GLU A C 1
ATOM 574 O O . GLU A 1 74 ? -16.209 15.083 11.157 1.00 83.81 74 GLU A O 1
ATOM 579 N N . SER A 1 75 ? -16.013 15.082 13.391 1.00 84.56 75 SER A N 1
ATOM 580 C CA . SER A 1 75 ? -14.633 15.575 13.392 1.00 84.56 75 SER A CA 1
ATOM 581 C C . SER A 1 75 ? -13.667 14.548 12.793 1.00 84.56 75 SER A C 1
ATOM 583 O O . SER A 1 75 ? -12.906 14.868 11.878 1.00 84.56 75 SER A O 1
ATOM 585 N N . ALA A 1 76 ? -13.757 13.295 13.243 1.00 83.75 76 ALA A N 1
ATOM 586 C CA . ALA A 1 76 ? -12.987 12.163 12.749 1.00 83.75 76 ALA A CA 1
ATOM 587 C C . ALA A 1 76 ? -13.206 11.940 11.252 1.00 83.75 76 ALA A C 1
ATOM 589 O O . ALA A 1 76 ? -12.239 11.783 10.512 1.00 83.75 76 ALA A O 1
ATOM 590 N N . ARG A 1 77 ? -14.457 12.007 10.782 1.00 85.94 77 ARG A N 1
ATOM 591 C CA . ARG A 1 77 ? -14.799 11.869 9.363 1.00 85.94 77 ARG A CA 1
ATOM 592 C C . ARG A 1 77 ? -14.132 12.943 8.508 1.00 85.94 77 ARG A C 1
ATOM 594 O O . ARG A 1 77 ? -13.588 12.643 7.446 1.00 85.94 77 ARG A O 1
ATOM 601 N N . ARG A 1 78 ? -14.141 14.197 8.973 1.00 83.31 78 ARG A N 1
ATOM 602 C CA . ARG A 1 78 ? -13.472 15.311 8.285 1.00 83.31 78 ARG A CA 1
ATOM 603 C C . ARG A 1 78 ? -11.956 15.121 8.242 1.00 83.31 78 ARG A C 1
ATOM 605 O O . ARG A 1 78 ? -11.358 15.359 7.196 1.00 83.31 78 ARG A O 1
ATOM 612 N N . MET A 1 79 ? -11.356 14.695 9.354 1.00 80.88 79 MET A N 1
ATOM 613 C CA . MET A 1 79 ? -9.915 14.443 9.437 1.00 80.88 79 MET A CA 1
ATOM 614 C C . MET A 1 79 ? -9.497 13.289 8.533 1.00 80.88 79 MET A C 1
ATOM 616 O O . MET A 1 79 ? -8.587 13.472 7.738 1.00 80.88 79 MET A O 1
ATOM 620 N N . LEU A 1 80 ? -10.208 12.158 8.575 1.00 81.25 80 LEU A N 1
ATOM 621 C CA . LEU A 1 80 ? -9.956 11.016 7.695 1.00 81.25 80 LEU A CA 1
ATOM 622 C C . LEU A 1 80 ? -9.983 11.429 6.226 1.00 81.25 80 LEU A C 1
ATOM 624 O O . LEU A 1 80 ? -9.074 11.069 5.488 1.00 81.25 80 LEU A O 1
ATOM 628 N N . ARG A 1 81 ? -10.961 12.247 5.818 1.00 77.94 81 ARG A N 1
ATOM 629 C CA . ARG A 1 81 ? -11.016 12.779 4.453 1.00 77.94 81 ARG A CA 1
ATOM 630 C C . ARG A 1 81 ? -9.770 13.602 4.095 1.00 77.94 81 ARG A C 1
ATOM 632 O O . ARG A 1 81 ? -9.206 13.387 3.031 1.00 77.94 81 ARG A O 1
ATOM 639 N N . GLY A 1 82 ? -9.341 14.514 4.970 1.00 75.88 82 GLY A N 1
ATOM 640 C CA . GLY A 1 82 ? -8.158 15.352 4.729 1.00 75.88 82 GLY A CA 1
ATOM 641 C C . GLY A 1 82 ? -6.836 14.578 4.778 1.00 75.88 82 GLY A C 1
ATOM 642 O O . GLY A 1 82 ? -5.916 14.874 4.022 1.00 75.88 82 GLY A O 1
ATOM 643 N N . SER A 1 83 ? -6.740 13.542 5.615 1.00 74.44 83 SER A N 1
ATOM 644 C CA . SER A 1 83 ? -5.532 12.722 5.728 1.00 74.44 83 SER A CA 1
ATOM 645 C C . SER A 1 83 ? -5.180 12.012 4.423 1.00 74.44 83 SER A C 1
ATOM 647 O O . SER A 1 83 ? -3.998 11.857 4.153 1.00 74.44 83 SER A O 1
ATOM 649 N N . PHE A 1 84 ? -6.155 11.629 3.592 1.00 72.62 84 PHE A N 1
ATOM 650 C CA . PHE A 1 84 ? -5.878 11.001 2.291 1.00 72.62 84 PHE A CA 1
ATOM 651 C C . PHE A 1 84 ? -5.324 11.961 1.244 1.00 72.62 84 PHE A C 1
ATOM 653 O O . PHE A 1 84 ? -4.548 11.544 0.388 1.00 72.62 84 PHE A O 1
ATOM 660 N N . GLU A 1 85 ? -5.704 13.237 1.308 1.00 70.56 85 GLU A N 1
ATOM 661 C CA . GLU A 1 85 ? -5.140 14.258 0.422 1.00 70.56 85 GLU A CA 1
ATOM 662 C C . GLU A 1 85 ? -3.652 14.467 0.723 1.00 70.56 85 GLU A C 1
ATOM 664 O O . GLU A 1 85 ? -2.854 14.664 -0.190 1.00 70.56 85 GLU A O 1
ATOM 669 N N . GLN A 1 86 ? -3.278 14.370 2.001 1.00 76.00 86 GLN A N 1
ATOM 670 C CA . GLN A 1 86 ? -1.901 14.542 2.452 1.00 76.00 86 GLN A CA 1
ATOM 671 C C . GLN A 1 86 ? -1.070 13.249 2.368 1.00 76.00 86 GLN A C 1
ATOM 673 O O . GLN A 1 86 ? 0.106 13.297 2.014 1.00 76.00 86 GLN A O 1
ATOM 678 N N . PHE A 1 87 ? -1.674 12.099 2.676 1.00 81.00 87 PHE A N 1
ATOM 679 C CA . PHE A 1 87 ? -1.024 10.791 2.773 1.00 81.00 87 PHE A CA 1
ATOM 680 C C . PHE A 1 87 ? -1.799 9.752 1.941 1.00 81.00 87 PHE A C 1
ATOM 682 O O . PHE A 1 87 ? -2.595 8.981 2.484 1.00 81.00 87 PHE A O 1
ATOM 689 N N . PRO A 1 88 ? -1.573 9.689 0.617 1.00 78.25 88 PRO A N 1
ATOM 690 C CA . PRO A 1 88 ? -2.344 8.834 -0.294 1.00 78.25 88 PRO A CA 1
ATOM 691 C C . PRO A 1 88 ? -2.071 7.330 -0.135 1.00 78.25 88 PRO A C 1
ATOM 693 O O . PRO A 1 88 ? -2.711 6.522 -0.807 1.00 78.25 88 PRO A O 1
ATOM 696 N N . ASP A 1 89 ? -1.103 6.953 0.698 1.00 80.44 89 ASP A N 1
ATOM 697 C CA . ASP A 1 89 ? -0.698 5.577 1.001 1.00 80.44 89 ASP A CA 1
ATOM 698 C C . ASP A 1 89 ? -0.981 5.187 2.464 1.00 80.44 89 ASP A C 1
ATOM 700 O O . ASP A 1 89 ? -0.406 4.231 2.978 1.00 80.44 89 ASP A O 1
ATOM 704 N N . LEU A 1 90 ? -1.819 5.948 3.169 1.00 86.31 90 LEU A N 1
ATOM 705 C CA . LEU A 1 90 ? -2.209 5.643 4.543 1.00 86.31 90 LEU A CA 1
ATOM 706 C C . LEU A 1 90 ? -3.303 4.574 4.570 1.00 86.31 90 LEU A C 1
ATOM 708 O O . LEU A 1 90 ? -4.328 4.725 3.912 1.00 86.31 90 LEU A O 1
ATOM 712 N N . TYR A 1 91 ? -3.112 3.518 5.358 1.00 89.62 91 TYR A N 1
ATOM 713 C CA . TYR A 1 91 ? -4.098 2.451 5.541 1.00 89.62 91 TYR A CA 1
ATOM 714 C C . TYR A 1 91 ? -4.611 2.435 6.977 1.00 89.62 91 TYR A C 1
ATOM 716 O O . TYR A 1 91 ? -3.880 2.712 7.927 1.00 89.62 91 TYR A O 1
ATOM 724 N N . PHE A 1 92 ? -5.871 2.059 7.143 1.00 89.69 92 PHE A N 1
ATOM 725 C CA . PHE A 1 92 ? -6.513 1.875 8.434 1.00 89.69 92 PHE A CA 1
ATOM 726 C C . PHE A 1 92 ? -7.086 0.468 8.524 1.00 89.69 92 PHE A C 1
ATOM 728 O O . PHE A 1 92 ? -7.787 0.015 7.619 1.00 89.69 92 PHE A O 1
ATOM 735 N N . ALA A 1 93 ? -6.853 -0.192 9.653 1.00 91.69 93 ALA A N 1
ATOM 736 C CA . ALA A 1 93 ? -7.586 -1.392 10.027 1.00 91.69 93 ALA A CA 1
ATOM 737 C C . ALA A 1 93 ? -8.323 -1.144 11.347 1.00 91.69 93 ALA A C 1
ATOM 739 O O . ALA A 1 93 ? -7.714 -0.898 12.392 1.00 91.69 93 ALA A O 1
ATOM 740 N N . PHE A 1 94 ? -9.650 -1.193 11.284 1.00 90.62 94 PHE A N 1
ATOM 741 C CA . PHE A 1 94 ? -10.547 -1.023 12.418 1.00 90.62 94 PHE A CA 1
ATOM 742 C C . PHE A 1 94 ? -10.971 -2.392 12.936 1.00 90.62 94 PHE A C 1
ATOM 744 O O . PHE A 1 94 ? -11.593 -3.160 12.210 1.00 90.62 94 PHE A O 1
ATOM 751 N N . VAL A 1 95 ? -10.677 -2.683 14.198 1.00 90.94 95 VAL A N 1
ATOM 752 C CA . VAL A 1 95 ? -11.175 -3.866 14.907 1.00 90.94 95 VAL A CA 1
ATOM 753 C C . VAL A 1 95 ? -12.290 -3.404 15.833 1.00 90.94 95 VAL A C 1
ATOM 755 O O . VAL A 1 95 ? -12.030 -2.709 16.817 1.00 90.94 95 VAL A O 1
ATOM 758 N N . THR A 1 96 ? -13.541 -3.725 15.512 1.00 90.25 96 THR A N 1
ATOM 759 C CA . THR A 1 96 ? -14.703 -3.119 16.179 1.00 90.25 96 THR A CA 1
ATOM 760 C C . THR A 1 96 ? -15.871 -4.081 16.342 1.00 90.25 96 THR A C 1
ATOM 762 O O . THR A 1 96 ? -16.015 -5.028 15.580 1.00 90.25 96 THR A O 1
ATOM 765 N N . ASN A 1 97 ? -16.733 -3.821 17.323 1.00 89.19 97 ASN A N 1
ATOM 766 C CA . ASN A 1 97 ? -18.023 -4.489 17.471 1.00 89.19 97 ASN A CA 1
ATOM 767 C C . ASN A 1 97 ? -19.187 -3.713 16.815 1.00 89.19 97 ASN A C 1
ATOM 769 O O . ASN A 1 97 ? -20.311 -4.204 16.819 1.00 89.19 97 ASN A O 1
ATOM 773 N N . ASP A 1 98 ? -18.930 -2.521 16.261 1.00 88.06 98 ASP A N 1
ATOM 774 C CA . ASP A 1 98 ? -19.914 -1.650 15.605 1.00 88.06 98 ASP A CA 1
ATOM 775 C C . ASP A 1 98 ? -19.454 -1.279 14.187 1.00 88.06 98 ASP A C 1
ATOM 777 O O . ASP A 1 98 ? -19.132 -0.131 13.859 1.00 88.06 98 ASP A O 1
ATOM 781 N N . GLY A 1 99 ? -19.384 -2.282 13.312 1.00 88.06 99 GLY A N 1
ATOM 782 C CA . GLY A 1 99 ? -18.916 -2.055 11.948 1.00 88.06 99 GLY A CA 1
ATOM 783 C C . GLY A 1 99 ? -19.868 -1.209 11.099 1.00 88.06 99 GLY A C 1
ATOM 784 O O . GLY A 1 99 ? -19.426 -0.616 10.120 1.00 88.06 99 GLY A O 1
ATOM 785 N N . ALA A 1 100 ? -21.145 -1.062 11.473 1.00 88.62 100 ALA A N 1
ATOM 786 C CA . ALA A 1 100 ? -22.067 -0.153 10.789 1.00 88.62 100 ALA A CA 1
ATOM 787 C C . ALA A 1 100 ? -21.609 1.309 10.913 1.00 88.62 100 ALA A C 1
ATOM 789 O O . ALA A 1 100 ? -21.484 1.998 9.898 1.00 88.62 100 ALA A O 1
ATOM 790 N N . THR A 1 101 ? -21.279 1.756 12.127 1.00 87.62 101 THR A N 1
ATOM 791 C CA . THR A 1 101 ? -20.767 3.113 12.365 1.00 87.62 101 THR A CA 1
ATOM 792 C C . THR A 1 101 ? -19.434 3.339 11.654 1.00 87.62 101 THR A C 1
ATOM 794 O O . THR A 1 101 ? -19.252 4.360 10.993 1.00 87.62 101 THR A O 1
ATOM 797 N N . PHE A 1 102 ? -18.505 2.379 11.709 1.00 87.62 102 PHE A N 1
ATOM 798 C CA . PHE A 1 102 ? -17.213 2.526 11.027 1.00 87.62 102 PHE A CA 1
ATOM 799 C C . PHE A 1 102 ? -17.332 2.501 9.498 1.00 87.62 102 PHE A C 1
ATOM 801 O O . PHE A 1 102 ? -16.640 3.272 8.839 1.00 87.62 102 PHE A O 1
ATOM 808 N N . ARG A 1 103 ? -18.255 1.719 8.918 1.00 88.19 103 ARG A N 1
ATOM 809 C CA . ARG A 1 103 ? -18.565 1.801 7.478 1.00 88.19 103 ARG A CA 1
ATOM 810 C C . ARG A 1 103 ? -19.123 3.169 7.101 1.00 88.19 103 ARG A C 1
ATOM 812 O O . ARG A 1 103 ? -18.789 3.684 6.043 1.00 88.19 103 ARG A O 1
ATOM 819 N N . GLN A 1 104 ? -19.957 3.781 7.943 1.00 86.88 104 GLN A N 1
ATOM 820 C CA . GLN A 1 104 ? -20.440 5.145 7.701 1.00 86.88 104 GLN A CA 1
ATOM 821 C C . GLN A 1 104 ? -19.316 6.182 7.814 1.00 86.88 104 GLN A C 1
ATOM 823 O O . GLN A 1 104 ? -19.275 7.126 7.024 1.00 86.88 104 GLN A O 1
ATOM 828 N N . LEU A 1 105 ? -18.393 5.991 8.763 1.00 84.88 105 LEU A N 1
ATOM 829 C CA . LEU A 1 105 ? -17.230 6.854 8.966 1.00 84.88 105 LEU A CA 1
ATOM 830 C C . LEU A 1 105 ? -16.314 6.872 7.735 1.00 84.88 105 LEU A C 1
ATOM 832 O O . LEU A 1 105 ? -15.801 7.930 7.377 1.00 84.88 105 LEU A O 1
ATOM 836 N N . THR A 1 106 ? -16.129 5.717 7.091 1.00 84.69 106 THR A N 1
ATOM 837 C CA . THR A 1 106 ? -15.245 5.539 5.928 1.00 84.69 106 THR A CA 1
ATOM 838 C C . THR A 1 106 ? -15.967 5.627 4.584 1.00 84.69 106 THR A C 1
ATOM 840 O O . THR A 1 106 ? -15.333 5.573 3.529 1.00 84.69 106 THR A O 1
ATOM 843 N N . ASN A 1 107 ? -17.292 5.800 4.589 1.00 82.62 107 ASN A N 1
ATOM 844 C CA . ASN A 1 107 ? -18.061 5.981 3.369 1.00 82.62 107 ASN A CA 1
ATOM 845 C C . ASN A 1 107 ? -17.901 7.411 2.841 1.00 82.62 107 ASN A C 1
ATOM 847 O O . ASN A 1 107 ? -18.557 8.366 3.288 1.00 82.62 107 ASN A O 1
ATOM 851 N N . PHE A 1 108 ? -17.032 7.527 1.842 1.00 76.31 108 PHE A N 1
ATOM 852 C CA . PHE A 1 108 ? -16.758 8.762 1.127 1.00 76.31 108 PHE A CA 1
ATOM 853 C C . PHE A 1 108 ? -17.251 8.730 -0.325 1.00 76.31 108 PHE A C 1
ATOM 855 O O . PHE A 1 108 ? -16.845 9.590 -1.092 1.00 76.31 108 PHE A O 1
ATOM 862 N N . THR A 1 109 ? -18.158 7.821 -0.714 1.00 63.78 109 THR A N 1
ATOM 863 C CA . THR A 1 109 ? -18.582 7.611 -2.121 1.00 63.78 109 THR A CA 1
ATOM 864 C C . THR A 1 109 ? -19.042 8.870 -2.870 1.00 63.78 109 THR A C 1
ATOM 866 O O . THR A 1 109 ? -19.035 8.884 -4.099 1.00 63.78 109 THR A O 1
ATOM 869 N N . GLY A 1 110 ? -19.425 9.932 -2.154 1.00 55.81 110 GLY A N 1
ATOM 870 C CA . GLY A 1 110 ? -19.767 11.244 -2.708 1.00 55.81 110 GLY A CA 1
ATOM 871 C C . GLY A 1 110 ? -18.591 12.205 -2.934 1.00 55.81 110 GLY A C 1
ATOM 872 O O . GLY A 1 110 ? -18.823 13.325 -3.380 1.00 55.81 110 GLY A O 1
ATOM 873 N N . THR A 1 111 ? -17.349 11.830 -2.622 1.00 57.50 111 THR A N 1
ATOM 874 C CA . THR A 1 111 ? -16.162 12.654 -2.881 1.00 57.50 111 THR A CA 1
ATOM 875 C C . THR A 1 111 ? -15.411 12.125 -4.098 1.00 57.50 111 THR A C 1
ATOM 877 O O . THR A 1 111 ? -15.136 10.936 -4.249 1.00 57.50 111 THR A O 1
ATOM 880 N N . THR A 1 112 ? -15.054 13.031 -5.000 1.00 51.31 112 THR A N 1
ATOM 881 C CA . THR A 1 112 ? -14.365 12.738 -6.265 1.00 51.31 112 THR A CA 1
ATOM 882 C C . THR A 1 112 ? -13.006 12.054 -6.078 1.00 51.31 112 THR A C 1
ATOM 884 O O . THR A 1 112 ? -12.505 11.438 -7.010 1.00 51.31 112 THR A O 1
ATOM 887 N N . HIS A 1 113 ? -12.430 12.078 -4.875 1.00 51.25 113 HIS A N 1
ATOM 888 C CA . HIS A 1 113 ? -11.144 11.449 -4.555 1.00 51.25 113 HIS A CA 1
ATOM 889 C C . HIS A 1 113 ? -11.272 10.078 -3.850 1.00 51.25 113 HIS A C 1
ATOM 891 O O . HIS A 1 113 ? -10.264 9.429 -3.599 1.00 51.25 113 HIS A O 1
ATOM 897 N N . SER A 1 114 ? -12.491 9.603 -3.545 1.00 47.84 114 SER A N 1
ATOM 898 C CA . SER A 1 114 ? -12.749 8.485 -2.611 1.00 47.84 114 SER A CA 1
ATOM 899 C C . SER A 1 114 ? -12.713 7.067 -3.189 1.00 47.84 114 SER A C 1
ATOM 901 O O . SER A 1 114 ? -12.950 6.107 -2.449 1.00 47.84 114 SER A O 1
ATOM 903 N N . ARG A 1 115 ? -12.428 6.861 -4.477 1.00 52.47 115 ARG A N 1
ATOM 904 C CA . ARG A 1 115 ? -12.507 5.504 -5.066 1.00 52.47 115 ARG A CA 1
ATOM 905 C C . ARG A 1 115 ? -11.503 4.493 -4.472 1.00 52.47 115 ARG A C 1
ATOM 907 O O . ARG A 1 115 ? -11.559 3.321 -4.826 1.00 52.47 115 ARG A O 1
ATOM 914 N N . SER A 1 116 ? -10.653 4.936 -3.545 1.00 58.22 116 SER A N 1
ATOM 915 C CA . SER A 1 116 ? -9.701 4.158 -2.756 1.00 58.22 116 SER A CA 1
ATOM 916 C C . SER A 1 116 ? -10.194 3.781 -1.340 1.00 58.22 116 SER A C 1
ATOM 918 O O . SER A 1 116 ? -9.461 3.142 -0.593 1.00 58.22 116 SER A O 1
ATOM 920 N N . ALA A 1 117 ? -11.430 4.118 -0.941 1.00 63.09 117 ALA A N 1
ATOM 921 C CA . ALA A 1 117 ? -11.929 3.807 0.407 1.00 63.09 117 ALA A CA 1
ATOM 922 C C . ALA A 1 117 ? -11.872 2.297 0.725 1.00 63.09 117 ALA A C 1
ATOM 924 O O . ALA A 1 117 ? -11.372 1.903 1.773 1.00 63.09 117 ALA A O 1
ATOM 925 N N . ASP A 1 118 ? -12.292 1.452 -0.215 1.00 68.50 118 ASP A N 1
ATOM 926 C CA . ASP A 1 118 ? -12.229 -0.007 -0.057 1.00 68.50 118 ASP A CA 1
ATOM 927 C C . ASP A 1 118 ? -10.788 -0.564 -0.072 1.00 68.50 118 ASP A C 1
ATOM 929 O O . ASP A 1 118 ? -10.559 -1.687 0.369 1.00 68.50 118 ASP A O 1
ATOM 933 N N . GLU A 1 119 ? -9.825 0.188 -0.616 1.00 80.06 119 GLU A N 1
ATOM 934 C CA . GLU A 1 119 ? -8.405 -0.187 -0.623 1.00 80.06 119 GLU A CA 1
ATOM 935 C C . GLU A 1 119 ? -7.748 0.134 0.722 1.00 80.06 119 GLU A C 1
ATOM 937 O O . GLU A 1 119 ? -6.958 -0.661 1.216 1.00 80.06 119 GLU A O 1
ATOM 942 N N . HIS A 1 120 ? -8.073 1.286 1.315 1.00 84.94 120 HIS A N 1
ATOM 943 C CA . HIS A 1 120 ? -7.353 1.799 2.480 1.00 84.94 120 HIS A CA 1
ATOM 944 C C . HIS A 1 120 ? -8.069 1.624 3.817 1.00 84.94 120 HIS A C 1
ATOM 946 O O . HIS A 1 120 ? -7.436 1.791 4.860 1.00 84.94 120 HIS A O 1
ATOM 952 N N . TYR A 1 121 ? -9.366 1.319 3.826 1.00 88.00 121 TYR A N 1
ATOM 953 C CA . TYR A 1 121 ? -10.125 1.108 5.053 1.00 88.00 121 TYR A CA 1
ATOM 954 C C . TYR A 1 121 ? -10.559 -0.348 5.176 1.00 88.00 121 TYR A C 1
ATOM 956 O O . TYR A 1 121 ? -11.470 -0.811 4.492 1.00 88.00 121 TYR A O 1
ATOM 964 N N . HIS A 1 122 ? -9.955 -1.055 6.123 1.00 90.94 122 HIS A N 1
ATOM 965 C CA . HIS A 1 122 ? -10.325 -2.420 6.465 1.00 90.94 122 HIS A CA 1
ATOM 966 C C . HIS A 1 122 ? -11.105 -2.435 7.775 1.00 90.94 122 HIS A C 1
ATOM 968 O O . HIS A 1 122 ? -10.700 -1.813 8.756 1.00 90.94 122 HIS A O 1
ATOM 974 N N . ILE A 1 123 ? -12.229 -3.148 7.806 1.00 91.69 123 ILE A N 1
ATOM 975 C CA 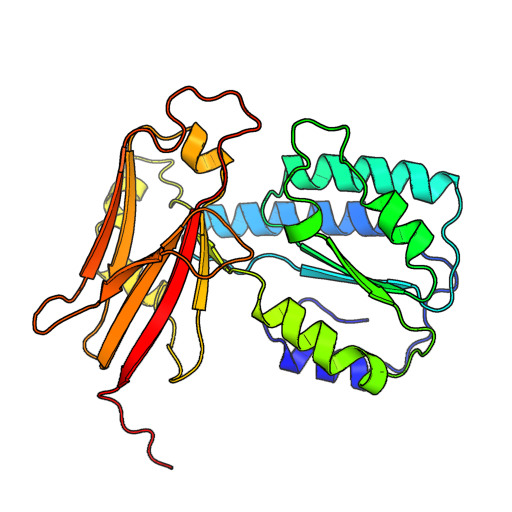. ILE A 1 123 ? -13.073 -3.273 8.997 1.00 91.69 123 ILE A CA 1
ATOM 976 C C . ILE A 1 123 ? -13.173 -4.753 9.353 1.00 91.69 123 ILE A C 1
ATOM 978 O O . ILE A 1 123 ? -13.689 -5.550 8.572 1.00 91.69 123 ILE A O 1
ATOM 982 N N . ILE A 1 124 ? -12.685 -5.095 10.541 1.00 92.62 124 ILE A N 1
ATOM 983 C CA . ILE A 1 124 ? -12.788 -6.410 11.162 1.00 92.62 124 ILE A CA 1
ATOM 984 C C . ILE A 1 124 ? -13.857 -6.322 12.250 1.00 92.62 124 ILE A C 1
ATOM 986 O O . ILE A 1 124 ? -13.665 -5.669 13.281 1.00 92.62 124 ILE A O 1
ATOM 990 N N . GLU A 1 125 ? -14.997 -6.965 12.011 1.00 91.56 125 GLU A N 1
ATOM 991 C CA . GLU A 1 125 ? -16.100 -7.004 12.967 1.00 91.56 125 GLU A CA 1
ATOM 992 C C . GLU A 1 125 ? -15.926 -8.153 13.960 1.00 91.56 125 GLU A C 1
ATOM 994 O O . GLU A 1 125 ? -15.984 -9.326 13.600 1.00 91.56 125 GLU A O 1
ATOM 999 N N . THR A 1 126 ? -15.731 -7.818 15.233 1.00 89.06 126 THR A N 1
ATOM 1000 C CA . THR A 1 126 ? -15.648 -8.787 16.326 1.00 89.06 126 THR A CA 1
ATOM 1001 C C . THR A 1 126 ? -16.102 -8.162 17.645 1.00 89.06 126 THR A C 1
ATOM 1003 O O . THR A 1 126 ? -15.665 -7.080 18.042 1.00 89.06 126 THR A O 1
ATOM 1006 N N . GLY A 1 127 ? -16.973 -8.877 18.360 1.00 81.94 127 GLY A N 1
ATOM 1007 C CA . GLY A 1 127 ? -17.384 -8.527 19.722 1.00 81.94 127 GLY A CA 1
ATOM 1008 C C . GLY A 1 127 ? -16.385 -8.950 20.804 1.00 81.94 127 GLY A C 1
ATOM 1009 O O . GLY A 1 127 ? -16.573 -8.602 21.966 1.00 81.94 127 GLY A O 1
ATOM 1010 N N . GLN A 1 128 ? -15.346 -9.714 20.452 1.00 83.88 128 GLN A N 1
ATOM 1011 C CA . GLN A 1 128 ? -14.411 -10.317 21.403 1.00 83.88 128 GLN A CA 1
ATOM 1012 C C . GLN A 1 128 ? -13.052 -9.622 21.368 1.00 83.88 128 GLN A C 1
ATOM 1014 O O . GLN A 1 128 ? -12.417 -9.538 20.324 1.00 83.88 128 GLN A O 1
ATOM 1019 N N . THR A 1 129 ? -12.549 -9.194 22.525 1.00 80.56 129 THR A N 1
ATOM 1020 C CA . THR A 1 129 ? -11.253 -8.500 22.641 1.00 80.56 129 THR A CA 1
ATOM 1021 C C . THR A 1 129 ? -10.033 -9.416 22.536 1.00 80.56 129 THR A C 1
ATOM 1023 O O . THR A 1 129 ? -8.904 -8.936 22.442 1.00 80.56 129 THR A O 1
ATOM 1026 N N . ALA A 1 130 ? -10.236 -10.735 22.543 1.00 83.62 130 ALA A N 1
ATOM 1027 C CA . ALA A 1 130 ? -9.162 -11.710 22.435 1.00 83.62 130 ALA A CA 1
ATOM 1028 C C . ALA A 1 130 ? -8.547 -11.710 21.024 1.00 83.62 130 ALA A C 1
ATOM 1030 O O . ALA A 1 130 ? -9.248 -11.899 20.032 1.00 83.62 130 ALA A O 1
ATOM 1031 N N . ILE A 1 131 ? -7.222 -11.564 20.941 1.00 83.38 131 ILE A N 1
ATOM 1032 C CA . ILE A 1 131 ? -6.470 -11.437 19.675 1.00 83.38 131 ILE A CA 1
ATOM 1033 C C . ILE A 1 131 ? -6.660 -12.632 18.748 1.00 83.38 131 ILE A C 1
ATOM 1035 O O . ILE A 1 131 ? -6.810 -12.451 17.542 1.00 83.38 131 ILE A O 1
ATOM 1039 N N . ALA A 1 132 ? -6.746 -13.838 19.315 1.00 86.25 132 ALA A N 1
ATOM 1040 C CA . ALA A 1 132 ? -6.972 -15.074 18.568 1.00 86.25 132 ALA A CA 1
ATOM 1041 C C . ALA A 1 132 ? -8.218 -15.021 17.660 1.00 86.25 132 ALA A C 1
ATOM 1043 O O . ALA A 1 132 ? -8.304 -15.767 16.695 1.00 86.25 132 ALA A O 1
ATOM 1044 N N . THR A 1 133 ? -9.169 -14.125 17.942 1.00 87.12 133 THR A N 1
ATOM 1045 C CA . THR A 1 133 ? -10.433 -14.002 17.201 1.00 87.12 133 THR A CA 1
ATOM 1046 C C . THR A 1 133 ? -10.310 -13.194 15.911 1.00 87.12 133 THR A C 1
ATOM 1048 O O . THR A 1 133 ? -11.157 -13.327 15.033 1.00 87.12 133 THR A O 1
ATOM 1051 N N . PHE A 1 134 ? -9.273 -12.362 15.779 1.00 89.12 134 PHE A N 1
ATOM 1052 C CA . PHE A 1 134 ? -9.079 -11.474 14.627 1.00 89.12 134 PHE A CA 1
ATOM 1053 C C . PHE A 1 134 ? -7.665 -11.530 14.032 1.00 89.12 134 PHE A C 1
ATOM 1055 O O . PHE A 1 134 ? -7.400 -10.855 13.037 1.00 89.12 134 PHE A O 1
ATOM 1062 N N . GLN A 1 135 ? -6.752 -12.315 14.614 1.00 89.69 135 GLN A N 1
ATOM 1063 C CA . GLN A 1 135 ? -5.344 -12.355 14.206 1.00 89.69 135 GLN A CA 1
ATOM 1064 C C . GLN A 1 135 ? -5.142 -12.757 12.742 1.00 89.69 135 GLN A C 1
ATOM 1066 O O . GLN A 1 135 ? -4.342 -12.128 12.056 1.00 89.69 135 GLN A O 1
ATOM 1071 N N . ASP A 1 136 ? -5.893 -13.742 12.243 1.00 90.62 136 ASP A N 1
ATOM 1072 C CA . ASP A 1 136 ? -5.706 -14.257 10.884 1.00 90.62 136 ASP A CA 1
ATOM 1073 C C . ASP A 1 136 ? -6.163 -13.225 9.850 1.00 90.62 136 ASP A C 1
ATOM 1075 O O . ASP A 1 136 ? -5.444 -12.931 8.895 1.00 90.62 136 ASP A O 1
ATOM 1079 N N . GLN A 1 137 ? -7.318 -12.597 10.091 1.00 91.62 137 GLN A N 1
ATOM 1080 C CA . GLN A 1 137 ? -7.843 -11.529 9.238 1.00 91.62 137 GLN A CA 1
ATOM 1081 C C . GLN A 1 137 ? -6.927 -10.302 9.250 1.00 91.62 137 GLN A C 1
ATOM 1083 O O . GLN A 1 137 ? -6.609 -9.756 8.194 1.00 91.62 137 GLN A O 1
ATOM 1088 N N . LEU A 1 138 ? -6.453 -9.890 10.431 1.00 91.12 138 LEU A N 1
ATOM 1089 C CA . LEU A 1 138 ? -5.512 -8.780 10.554 1.00 91.12 138 LEU A CA 1
ATOM 1090 C C . LEU A 1 138 ? -4.183 -9.097 9.855 1.00 91.12 138 LEU A C 1
ATOM 1092 O O . LEU A 1 138 ? -3.653 -8.257 9.132 1.00 91.12 138 LEU A O 1
ATOM 1096 N N . GLY A 1 139 ? -3.664 -10.314 10.025 1.00 89.75 139 GLY A N 1
ATOM 1097 C CA . GLY A 1 139 ? -2.450 -10.779 9.362 1.00 89.75 139 GLY A CA 1
ATOM 1098 C C . GLY A 1 139 ? -2.590 -10.790 7.840 1.00 89.75 139 GLY A C 1
ATOM 1099 O O . GLY A 1 139 ? -1.677 -10.350 7.143 1.00 89.75 139 GLY A O 1
ATOM 1100 N N . GLN A 1 140 ? -3.741 -11.224 7.321 1.00 89.50 140 GLN A N 1
ATOM 1101 C CA . GLN A 1 140 ? -4.042 -11.181 5.893 1.00 89.50 140 GLN A CA 1
ATOM 1102 C C . GLN A 1 140 ? -4.068 -9.740 5.371 1.00 89.50 140 GLN A C 1
ATOM 1104 O O . GLN A 1 140 ? -3.390 -9.449 4.389 1.00 89.50 140 GLN A O 1
ATOM 1109 N N . ILE A 1 141 ? -4.774 -8.831 6.053 1.00 90.25 141 ILE A N 1
ATOM 1110 C CA . ILE A 1 141 ? -4.819 -7.406 5.690 1.00 90.25 141 ILE A CA 1
ATOM 1111 C C . ILE A 1 141 ? -3.403 -6.829 5.624 1.00 90.25 141 ILE A C 1
ATOM 1113 O O . ILE A 1 141 ? -3.002 -6.319 4.579 1.00 90.25 141 ILE A O 1
ATOM 1117 N N . LEU A 1 142 ? -2.614 -6.985 6.691 1.00 88.88 142 LEU A N 1
ATOM 1118 C CA . LEU A 1 142 ? -1.260 -6.430 6.775 1.00 88.88 142 LEU A CA 1
ATOM 1119 C C . LEU A 1 142 ? -0.319 -6.959 5.683 1.00 88.88 142 LEU A C 1
ATOM 1121 O O . LEU A 1 142 ? 0.528 -6.209 5.211 1.00 88.88 142 LEU A O 1
ATOM 1125 N N . ARG A 1 143 ? -0.474 -8.218 5.252 1.00 86.56 143 ARG A N 1
ATOM 1126 C CA . ARG A 1 143 ? 0.314 -8.801 4.148 1.00 86.56 143 ARG A CA 1
ATOM 1127 C C . ARG A 1 143 ? -0.128 -8.322 2.766 1.00 86.56 143 ARG A C 1
ATOM 1129 O O . ARG A 1 143 ? 0.667 -8.350 1.835 1.00 86.56 143 ARG A O 1
ATOM 1136 N N . THR A 1 144 ? -1.391 -7.928 2.608 1.00 86.75 144 THR A N 1
ATOM 1137 C CA . THR A 1 144 ? -1.924 -7.477 1.310 1.00 86.75 144 THR A CA 1
ATOM 1138 C C . THR A 1 144 ? -1.640 -6.013 1.000 1.00 86.75 144 THR A C 1
ATOM 1140 O O . THR A 1 144 ? -1.728 -5.632 -0.170 1.00 86.75 144 THR A O 1
ATOM 1143 N N . ILE A 1 145 ? -1.304 -5.213 2.017 1.00 89.38 145 ILE A N 1
ATOM 1144 C CA . ILE A 1 145 ? -0.991 -3.790 1.871 1.00 89.38 145 ILE A CA 1
ATOM 1145 C C . ILE A 1 145 ? 0.326 -3.643 1.091 1.00 89.38 145 ILE A C 1
ATOM 1147 O O . ILE A 1 145 ? 1.353 -4.163 1.531 1.00 89.38 145 ILE A O 1
ATOM 1151 N N . PRO A 1 146 ? 0.324 -2.946 -0.060 1.00 89.38 146 PRO A N 1
ATOM 1152 C CA . PRO A 1 146 ? 1.527 -2.758 -0.855 1.00 89.38 146 PRO A CA 1
ATOM 1153 C C . PRO A 1 146 ? 2.503 -1.791 -0.182 1.00 89.38 146 PRO A C 1
ATOM 1155 O O . PRO A 1 146 ? 2.112 -0.819 0.466 1.00 89.38 146 PRO A O 1
ATOM 1158 N N . GLN A 1 147 ? 3.791 -2.018 -0.407 1.00 88.69 147 GLN A N 1
ATOM 1159 C CA . GLN A 1 147 ? 4.833 -1.036 -0.143 1.00 88.69 147 GLN A CA 1
ATOM 1160 C C . GLN A 1 147 ? 4.721 0.144 -1.116 1.00 88.69 147 GLN A C 1
ATOM 1162 O O . G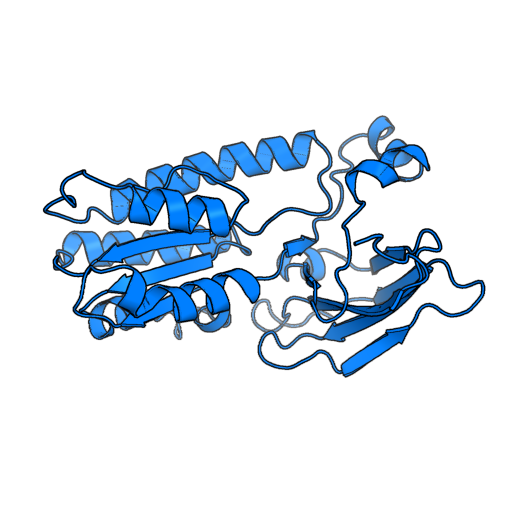LN A 1 147 ? 4.187 0.026 -2.218 1.00 88.69 147 GLN A O 1
ATOM 1167 N N . ARG A 1 148 ? 5.235 1.304 -0.717 1.00 87.38 148 ARG A N 1
ATOM 1168 C CA . ARG A 1 148 ? 5.207 2.534 -1.510 1.00 87.38 148 ARG A CA 1
ATOM 1169 C C . ARG A 1 148 ? 6.437 2.598 -2.400 1.00 87.38 148 ARG A C 1
ATOM 1171 O O . ARG A 1 148 ? 7.553 2.502 -1.897 1.00 87.38 148 ARG A O 1
ATOM 1178 N N . LEU A 1 149 ? 6.221 2.823 -3.693 1.00 86.06 149 LEU A N 1
ATOM 1179 C CA . LEU A 1 149 ? 7.245 3.304 -4.613 1.00 86.06 149 LEU A CA 1
ATOM 1180 C C . LEU A 1 149 ? 7.138 4.822 -4.686 1.00 86.06 149 LEU A C 1
ATOM 1182 O O . LEU A 1 149 ? 6.113 5.382 -5.077 1.00 86.06 149 LEU A O 1
ATOM 1186 N N . MET A 1 150 ? 8.213 5.477 -4.293 1.00 77.62 150 MET A N 1
ATOM 1187 C CA . MET A 1 150 ? 8.391 6.914 -4.246 1.00 77.62 150 MET A CA 1
ATOM 1188 C C . MET A 1 150 ? 9.500 7.281 -5.223 1.00 77.62 150 MET A C 1
ATOM 1190 O O . MET A 1 150 ? 10.507 6.589 -5.327 1.00 77.62 150 MET A O 1
ATOM 1194 N N . ALA A 1 151 ? 9.325 8.367 -5.967 1.00 72.06 151 ALA A N 1
ATOM 1195 C CA . ALA A 1 151 ? 10.430 8.880 -6.761 1.00 72.06 151 ALA A CA 1
ATOM 1196 C C . ALA A 1 151 ? 11.485 9.504 -5.832 1.00 72.06 151 ALA A C 1
ATOM 1198 O O . ALA A 1 151 ? 11.107 10.168 -4.862 1.00 72.06 151 ALA A O 1
ATOM 1199 N N . PRO A 1 152 ? 12.783 9.336 -6.129 1.00 67.44 152 PRO A N 1
ATOM 1200 C CA . PRO A 1 152 ? 13.836 10.005 -5.377 1.00 67.44 152 PRO A CA 1
ATOM 1201 C C . PRO A 1 152 ? 13.677 11.527 -5.469 1.00 67.44 152 PRO A C 1
ATOM 1203 O O . PRO A 1 152 ? 13.368 12.080 -6.530 1.00 67.44 152 PRO A O 1
ATOM 1206 N N . ASP A 1 153 ? 13.904 12.216 -4.353 1.00 66.50 153 ASP A N 1
ATOM 1207 C CA . ASP A 1 153 ? 13.772 13.669 -4.279 1.00 66.50 153 ASP A CA 1
ATOM 1208 C C . ASP A 1 153 ? 15.037 14.377 -4.783 1.00 66.50 153 ASP A C 1
ATOM 1210 O O . ASP A 1 153 ? 15.981 14.651 -4.046 1.00 66.50 153 ASP A O 1
ATOM 1214 N N . CYS A 1 154 ? 15.072 14.686 -6.075 1.00 64.75 154 CYS A N 1
ATOM 1215 C CA . CYS A 1 154 ? 16.219 15.332 -6.714 1.00 64.75 154 CYS A CA 1
ATOM 1216 C C . 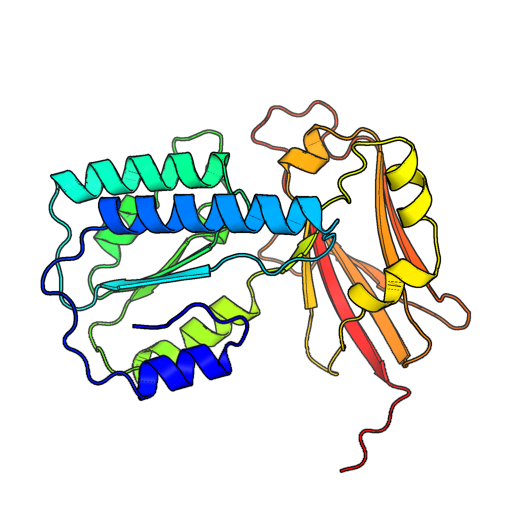CYS A 1 154 ? 16.125 16.870 -6.659 1.00 64.75 154 CYS A C 1
ATOM 1218 O O . CYS A 1 154 ? 16.031 17.522 -7.703 1.00 64.75 154 CYS A O 1
ATOM 1220 N N . HIS A 1 155 ? 16.145 17.457 -5.455 1.00 59.59 155 HIS A N 1
ATOM 1221 C CA . HIS A 1 155 ? 16.019 18.916 -5.256 1.00 59.59 155 HIS A CA 1
ATOM 1222 C C . HIS A 1 155 ? 17.210 19.743 -5.750 1.00 59.59 155 HIS A C 1
ATOM 1224 O O . HIS A 1 155 ? 17.038 20.895 -6.144 1.00 59.59 155 HIS A O 1
ATOM 1230 N N . THR A 1 156 ? 18.423 19.189 -5.730 1.00 61.84 156 THR A N 1
ATOM 1231 C CA . THR A 1 156 ? 19.647 19.914 -6.104 1.00 61.84 156 THR A CA 1
ATOM 1232 C C . THR A 1 156 ? 20.369 19.238 -7.265 1.00 61.84 156 THR A C 1
ATOM 1234 O O . THR A 1 156 ? 20.266 18.027 -7.473 1.00 61.84 156 THR A O 1
ATOM 1237 N N . ALA A 1 157 ? 21.143 20.026 -8.020 1.00 60.44 157 ALA A N 1
ATOM 1238 C CA . ALA A 1 157 ? 21.985 19.512 -9.100 1.00 60.44 157 ALA A CA 1
ATOM 1239 C C . ALA A 1 157 ? 22.984 18.451 -8.600 1.00 60.44 157 ALA A C 1
ATOM 1241 O O . ALA A 1 157 ? 23.193 17.455 -9.280 1.00 60.44 157 ALA A O 1
ATOM 1242 N N . SER A 1 158 ? 23.520 18.613 -7.383 1.00 61.00 158 SER A N 1
ATOM 1243 C CA . SER A 1 158 ? 24.428 17.642 -6.758 1.00 61.00 158 SER A CA 1
ATOM 1244 C C . SER A 1 158 ? 23.754 16.310 -6.422 1.00 61.00 158 SER A C 1
ATOM 1246 O O . SER A 1 158 ? 24.393 15.268 -6.504 1.00 61.00 158 SER A O 1
ATOM 1248 N N . ASN A 1 159 ? 22.466 16.324 -6.062 1.00 59.78 159 ASN A N 1
ATOM 1249 C CA . ASN A 1 159 ? 21.757 15.119 -5.624 1.00 59.78 159 ASN A CA 1
ATOM 1250 C C . ASN A 1 159 ? 21.149 14.344 -6.801 1.00 59.78 159 ASN A C 1
ATOM 1252 O O . ASN A 1 159 ? 20.896 13.148 -6.691 1.00 59.78 159 ASN A O 1
ATOM 1256 N N . ARG A 1 160 ? 20.964 15.005 -7.951 1.00 61.16 160 ARG A N 1
ATOM 1257 C CA . ARG A 1 160 ? 20.460 14.381 -9.182 1.00 61.16 160 ARG A CA 1
ATOM 1258 C C . ARG A 1 160 ? 21.405 13.305 -9.732 1.00 61.16 160 ARG A C 1
ATOM 1260 O O . ARG A 1 160 ? 20.928 12.307 -10.270 1.00 61.16 160 ARG A O 1
ATOM 1267 N N . ASP A 1 161 ? 22.716 13.499 -9.596 1.00 59.81 161 ASP A N 1
ATOM 1268 C CA . ASP A 1 161 ? 23.726 12.590 -10.153 1.00 59.81 161 ASP A CA 1
ATOM 1269 C C . ASP A 1 161 ? 24.075 11.425 -9.212 1.00 59.81 161 ASP A C 1
ATOM 1271 O O . ASP A 1 161 ? 24.469 10.357 -9.684 1.00 59.81 161 ASP A O 1
ATOM 1275 N N . LEU A 1 162 ? 23.838 11.574 -7.901 1.00 59.22 162 LEU A N 1
ATOM 1276 C CA . LEU A 1 162 ? 24.027 10.507 -6.907 1.00 59.22 162 LEU A CA 1
ATOM 1277 C C . LEU A 1 162 ? 23.133 9.292 -7.183 1.00 59.22 162 LEU A C 1
ATOM 1279 O O . LEU A 1 162 ? 23.563 8.160 -6.996 1.00 59.22 162 LEU A O 1
ATOM 1283 N N . TRP A 1 163 ? 21.926 9.502 -7.712 1.00 53.91 163 TRP A N 1
ATOM 1284 C CA . TRP A 1 163 ? 20.988 8.410 -7.993 1.00 53.91 163 TRP A CA 1
ATOM 1285 C C . TRP A 1 163 ? 21.405 7.520 -9.176 1.00 53.91 163 TRP A C 1
ATOM 1287 O O . TRP A 1 163 ? 20.899 6.416 -9.351 1.00 53.91 163 TRP A O 1
ATOM 1297 N N . ARG A 1 164 ? 22.344 7.983 -10.010 1.00 54.41 164 ARG A N 1
ATOM 1298 C CA . ARG A 1 164 ? 22.929 7.166 -11.085 1.00 54.41 164 ARG A CA 1
ATOM 1299 C C . ARG A 1 164 ? 24.114 6.331 -10.601 1.00 54.41 164 ARG A C 1
ATOM 1301 O O . ARG A 1 164 ? 24.606 5.501 -11.365 1.00 54.41 164 ARG A O 1
ATOM 1308 N N . ALA A 1 165 ? 24.588 6.555 -9.374 1.00 54.38 165 ALA A N 1
ATOM 1309 C CA . ALA A 1 165 ? 25.724 5.835 -8.830 1.00 54.38 165 ALA A CA 1
ATOM 1310 C C . ALA A 1 165 ? 25.323 4.391 -8.458 1.00 54.38 165 ALA A C 1
ATOM 1312 O O . ALA A 1 165 ? 24.280 4.188 -7.834 1.00 54.38 165 ALA A O 1
ATOM 1313 N N . PRO A 1 166 ? 26.151 3.379 -8.775 1.00 51.81 166 PRO A N 1
ATOM 1314 C CA . PRO A 1 166 ? 25.879 1.977 -8.440 1.00 51.81 166 PRO A CA 1
ATOM 1315 C C . PRO A 1 166 ? 25.701 1.716 -6.935 1.00 51.81 166 PRO A C 1
ATOM 1317 O O . PRO A 1 166 ? 25.029 0.766 -6.560 1.00 51.81 166 PRO A O 1
ATOM 1320 N N . VAL A 1 167 ? 26.288 2.570 -6.089 1.00 44.50 167 VAL A N 1
ATOM 1321 C CA . VAL A 1 167 ? 26.402 2.393 -4.630 1.00 44.50 167 VAL A CA 1
ATOM 1322 C C . VAL A 1 167 ? 25.086 2.649 -3.886 1.00 44.50 167 VAL A C 1
ATOM 1324 O O . VAL A 1 167 ? 24.865 2.081 -2.828 1.00 44.50 167 VAL A O 1
ATOM 1327 N N . VAL A 1 168 ? 24.162 3.439 -4.446 1.00 49.66 168 VAL A N 1
ATOM 1328 C CA . VAL A 1 168 ? 22.861 3.723 -3.798 1.00 49.66 168 VAL A CA 1
ATOM 1329 C C . VAL A 1 168 ? 21.924 2.498 -3.851 1.00 49.66 168 VAL A C 1
ATOM 1331 O O . VAL A 1 168 ? 20.864 2.493 -3.241 1.00 49.66 168 VAL A O 1
ATOM 1334 N N . ARG A 1 169 ? 22.310 1.425 -4.558 1.00 55.31 169 ARG A N 1
ATOM 1335 C CA . ARG A 1 169 ? 21.464 0.247 -4.802 1.00 55.31 169 ARG A CA 1
ATOM 1336 C C . ARG A 1 169 ? 21.287 -0.675 -3.591 1.00 55.31 169 ARG A C 1
ATOM 1338 O O . ARG A 1 169 ? 20.240 -1.306 -3.499 1.00 55.31 169 ARG A O 1
ATOM 1345 N N . GLU A 1 170 ? 22.255 -0.725 -2.673 1.00 50.94 170 GLU A N 1
ATOM 1346 C CA . GLU A 1 170 ? 22.231 -1.631 -1.508 1.00 50.94 170 GLU A CA 1
ATOM 1347 C C . GLU A 1 170 ? 21.080 -1.314 -0.533 1.00 50.94 170 GLU A C 1
ATOM 1349 O O . GLU A 1 170 ? 20.492 -2.215 0.058 1.00 50.94 170 GLU A O 1
ATOM 1354 N N . GLU A 1 171 ? 20.670 -0.044 -0.421 1.00 50.88 171 GLU A N 1
ATOM 1355 C CA . GLU A 1 171 ? 19.534 0.372 0.423 1.00 50.88 171 GLU A CA 1
ATOM 1356 C C . GLU A 1 171 ? 18.162 -0.058 -0.140 1.00 50.88 171 GLU A C 1
ATOM 1358 O O . GLU A 1 171 ? 17.130 0.120 0.514 1.00 50.88 171 GLU A O 1
ATOM 1363 N N . TYR A 1 172 ? 18.138 -0.623 -1.351 1.00 61.81 172 TYR A N 1
ATOM 1364 C CA . TYR A 1 172 ? 16.930 -1.061 -2.054 1.00 61.81 172 TYR A CA 1
ATOM 1365 C C . TYR A 1 172 ? 16.820 -2.583 -2.175 1.00 61.81 172 TYR A C 1
ATOM 1367 O O . TYR A 1 172 ? 15.876 -3.078 -2.795 1.00 61.81 172 TYR A O 1
ATOM 1375 N N . GLU A 1 173 ? 17.757 -3.332 -1.591 1.00 69.50 173 GLU A N 1
ATOM 1376 C CA . GLU A 1 173 ? 17.714 -4.787 -1.616 1.00 69.50 173 GLU A CA 1
ATOM 1377 C C . GLU A 1 173 ? 16.614 -5.307 -0.691 1.00 69.50 173 GLU A C 1
ATOM 1379 O O . GLU A 1 173 ? 16.570 -5.035 0.511 1.00 69.50 173 GLU A O 1
ATOM 1384 N N . GLN A 1 174 ? 15.700 -6.081 -1.268 1.00 74.88 174 GLN A N 1
ATOM 1385 C CA . GLN A 1 174 ? 14.690 -6.805 -0.517 1.00 74.88 174 GLN A CA 1
ATOM 1386 C C . GLN A 1 174 ? 14.803 -8.287 -0.815 1.00 74.88 174 GLN A C 1
ATOM 1388 O O . GLN A 1 174 ? 14.913 -8.706 -1.967 1.00 74.88 174 GLN A O 1
ATOM 1393 N N . TYR A 1 175 ? 14.749 -9.082 0.248 1.00 76.25 175 TYR A N 1
ATOM 1394 C CA . TYR A 1 175 ? 14.750 -10.525 0.117 1.00 76.25 175 TYR A CA 1
ATOM 1395 C C . TYR A 1 175 ? 13.393 -11.009 -0.399 1.00 76.25 175 TYR A C 1
ATOM 1397 O O . TYR A 1 175 ? 12.345 -10.709 0.180 1.00 76.25 175 TYR A O 1
ATOM 1405 N N . LEU A 1 176 ? 13.430 -11.791 -1.473 1.00 76.88 176 LEU A N 1
ATOM 1406 C CA . LEU A 1 176 ? 12.271 -12.482 -2.019 1.00 76.88 176 LEU A CA 1
ATOM 1407 C C . LEU A 1 176 ? 12.235 -13.907 -1.470 1.00 76.88 176 LEU A C 1
ATOM 1409 O O . LEU A 1 176 ? 13.049 -14.749 -1.839 1.00 76.88 176 LEU A O 1
ATOM 1413 N N . THR A 1 177 ? 11.266 -14.189 -0.603 1.00 80.06 177 THR A N 1
ATOM 1414 C CA . THR A 1 177 ? 11.020 -15.554 -0.129 1.00 80.06 177 THR A CA 1
ATOM 1415 C C . THR A 1 177 ? 10.217 -16.338 -1.177 1.00 80.06 177 THR A C 1
ATOM 1417 O O . THR A 1 177 ? 9.186 -15.836 -1.636 1.00 80.06 177 THR A O 1
ATOM 1420 N N . PRO A 1 178 ? 10.609 -17.581 -1.525 1.00 78.25 178 PRO A N 1
ATOM 1421 C CA . PRO A 1 178 ? 9.807 -18.447 -2.388 1.00 78.25 178 PRO A CA 1
ATOM 1422 C C . PRO A 1 178 ? 8.355 -18.576 -1.902 1.00 78.25 178 PRO A C 1
ATOM 1424 O O . PRO A 1 178 ? 8.096 -18.760 -0.712 1.00 78.25 178 PRO A O 1
ATOM 1427 N N . GLY A 1 179 ? 7.393 -18.474 -2.823 1.00 76.81 179 GLY A N 1
ATOM 1428 C CA . GLY A 1 179 ? 5.961 -18.562 -2.509 1.00 76.81 179 GLY A CA 1
ATOM 1429 C C . GLY A 1 179 ? 5.359 -17.326 -1.824 1.00 76.81 179 GLY A C 1
ATOM 1430 O O . GLY A 1 179 ? 4.159 -17.319 -1.542 1.00 76.81 179 GLY A O 1
ATOM 1431 N N . VAL A 1 180 ? 6.148 -16.273 -1.580 1.00 82.75 180 VAL A N 1
ATOM 1432 C CA . VAL A 1 180 ? 5.676 -14.988 -1.050 1.00 82.75 180 VAL A CA 1
ATOM 1433 C C . VAL A 1 180 ? 5.731 -13.931 -2.150 1.00 82.75 180 VAL A C 1
ATOM 1435 O O . VAL A 1 180 ? 6.733 -13.774 -2.841 1.00 82.75 180 VAL A O 1
ATOM 1438 N N . GLU A 1 181 ? 4.636 -13.194 -2.309 1.00 86.62 181 GLU A N 1
ATOM 1439 C CA . GLU A 1 181 ? 4.554 -12.063 -3.230 1.00 86.62 181 GLU A CA 1
ATOM 1440 C C . GLU A 1 181 ? 4.884 -10.762 -2.497 1.00 86.62 181 GLU A C 1
ATOM 1442 O O . GLU A 1 181 ? 4.249 -10.439 -1.490 1.00 86.62 181 GLU A O 1
ATOM 1447 N N . LEU A 1 182 ? 5.821 -9.985 -3.041 1.00 88.31 182 LEU A N 1
ATOM 1448 C CA . LEU A 1 182 ? 5.992 -8.587 -2.657 1.00 88.31 182 LEU A CA 1
ATOM 1449 C C . LEU A 1 182 ? 5.087 -7.712 -3.514 1.00 88.31 182 LEU A C 1
ATOM 1451 O O . LEU A 1 182 ? 4.970 -7.905 -4.723 1.00 88.31 182 LEU A O 1
ATOM 1455 N N . ARG A 1 183 ? 4.441 -6.737 -2.879 1.00 90.12 183 ARG A N 1
ATOM 1456 C CA . ARG A 1 183 ? 3.512 -5.816 -3.532 1.00 90.12 183 ARG A CA 1
ATOM 1457 C C . ARG A 1 183 ? 4.022 -4.401 -3.403 1.00 90.12 183 ARG A C 1
ATOM 1459 O O . ARG A 1 183 ? 4.376 -3.976 -2.308 1.00 90.12 183 ARG A O 1
ATOM 1466 N N . TYR A 1 184 ? 3.953 -3.661 -4.494 1.00 90.62 184 TYR A N 1
ATOM 1467 C CA . TYR A 1 184 ? 4.333 -2.264 -4.552 1.00 90.62 184 TYR A CA 1
ATOM 1468 C C . TYR A 1 184 ? 3.220 -1.428 -5.169 1.00 90.62 184 TYR A C 1
ATOM 1470 O O . TYR A 1 184 ? 2.477 -1.902 -6.027 1.00 90.62 184 TYR A O 1
ATOM 1478 N N . ARG A 1 185 ? 3.124 -0.168 -4.757 1.00 90.50 185 ARG A N 1
ATOM 1479 C CA . ARG A 1 185 ? 2.173 0.817 -5.265 1.00 90.50 185 ARG A CA 1
ATOM 1480 C C . ARG A 1 185 ? 2.910 2.092 -5.624 1.00 90.50 185 ARG A C 1
ATOM 1482 O O . ARG A 1 185 ? 3.629 2.650 -4.802 1.00 90.50 185 ARG A O 1
ATOM 1489 N N . LEU A 1 186 ? 2.672 2.577 -6.834 1.00 89.06 186 LEU A N 1
ATOM 1490 C CA . LEU A 1 186 ? 3.084 3.897 -7.281 1.00 89.06 186 LEU A CA 1
ATOM 1491 C C . LEU A 1 186 ? 1.851 4.803 -7.341 1.00 89.06 186 LEU A C 1
ATOM 1493 O O . LEU A 1 186 ? 0.921 4.567 -8.118 1.00 89.06 186 LEU A O 1
ATOM 1497 N N . GLY A 1 187 ? 1.834 5.818 -6.477 1.00 86.12 187 GLY A N 1
ATOM 1498 C CA . GLY A 1 187 ? 0.653 6.640 -6.223 1.00 86.12 187 GLY A CA 1
ATOM 1499 C C . GLY A 1 187 ? 0.195 7.478 -7.422 1.00 86.12 187 GLY A C 1
ATOM 1500 O O . GLY A 1 187 ? 0.997 8.057 -8.155 1.00 86.12 187 GLY A O 1
ATOM 1501 N N . GLN A 1 188 ? -1.124 7.614 -7.578 1.00 82.69 188 GLN A N 1
ATOM 1502 C CA . GLN A 1 188 ? -1.750 8.359 -8.681 1.00 82.69 188 GLN A CA 1
ATOM 1503 C C . GLN A 1 188 ? -1.276 9.817 -8.833 1.00 82.69 188 GLN A C 1
ATOM 1505 O O . GLN A 1 188 ? -1.181 10.314 -9.952 1.00 82.69 188 GLN A O 1
ATOM 1510 N N . LEU A 1 189 ? -0.970 10.513 -7.728 1.00 80.38 189 LEU A N 1
ATOM 1511 C CA . LEU A 1 189 ? -0.545 11.920 -7.766 1.00 80.38 189 LEU A CA 1
ATOM 1512 C C . LEU A 1 189 ? 0.799 12.076 -8.482 1.00 80.38 189 LEU A C 1
ATOM 1514 O O . LEU A 1 189 ? 0.987 13.020 -9.246 1.00 80.38 189 LEU A O 1
ATOM 1518 N N . PHE A 1 190 ? 1.710 11.124 -8.281 1.00 83.50 190 PHE A N 1
ATOM 1519 C CA . PHE A 1 190 ? 2.985 11.097 -8.986 1.00 83.50 190 PHE A CA 1
ATOM 1520 C C . PHE A 1 190 ? 2.787 10.843 -10.484 1.00 83.50 190 PHE A C 1
ATOM 1522 O O . PHE A 1 190 ? 3.354 11.557 -11.310 1.00 83.50 190 PHE A O 1
ATOM 1529 N N . LEU A 1 191 ? 1.928 9.879 -10.836 1.00 86.56 191 LEU A N 1
ATOM 1530 C CA . LEU A 1 191 ? 1.609 9.555 -12.231 1.00 86.56 191 LEU A CA 1
ATOM 1531 C C . LEU A 1 191 ? 0.983 10.745 -12.966 1.00 86.56 191 LEU A C 1
ATOM 1533 O O . LEU A 1 191 ? 1.327 11.008 -14.113 1.00 86.56 191 LEU A O 1
ATOM 1537 N N . ARG A 1 192 ? 0.101 11.496 -12.300 1.00 82.62 192 ARG A N 1
ATOM 1538 C CA . ARG A 1 192 ? -0.542 12.689 -12.870 1.00 82.62 192 ARG A CA 1
ATOM 1539 C C . ARG A 1 192 ? 0.467 13.772 -13.232 1.00 82.62 192 ARG A C 1
ATOM 1541 O O . ARG A 1 192 ? 0.319 14.430 -14.256 1.00 82.62 192 ARG A O 1
ATOM 1548 N N . ASN A 1 193 ? 1.464 13.962 -12.377 1.00 82.31 193 ASN A N 1
ATOM 1549 C CA . ASN A 1 193 ? 2.428 15.049 -12.500 1.00 82.31 193 ASN A CA 1
ATOM 1550 C C . ASN A 1 193 ? 3.660 14.665 -13.336 1.00 82.31 193 ASN A C 1
ATOM 1552 O O . ASN A 1 193 ? 4.606 15.445 -13.410 1.00 82.31 193 ASN A O 1
ATOM 1556 N N . SER A 1 194 ? 3.657 13.482 -13.960 1.00 84.75 194 SER A N 1
ATOM 1557 C CA . SER A 1 194 ? 4.797 12.942 -14.701 1.00 84.75 194 SER A CA 1
ATOM 1558 C C . SER A 1 194 ? 4.412 12.602 -16.139 1.00 84.75 194 SER A C 1
ATOM 1560 O O . SER A 1 194 ? 3.474 11.845 -16.377 1.00 84.75 194 SER A O 1
ATOM 1562 N N . GLU A 1 195 ? 5.167 13.110 -17.116 1.00 86.06 195 GLU A N 1
ATOM 1563 C CA . GLU A 1 195 ? 4.982 12.732 -18.526 1.00 86.06 195 GLU A CA 1
ATOM 1564 C C . GLU A 1 195 ? 5.601 11.364 -18.837 1.00 86.06 195 GLU A C 1
ATOM 1566 O O . GLU A 1 195 ? 5.028 10.580 -19.590 1.00 86.06 195 GLU A O 1
ATOM 1571 N N . HIS A 1 196 ? 6.739 11.048 -18.218 1.00 87.62 196 HIS A N 1
ATOM 1572 C CA . HIS A 1 196 ? 7.426 9.772 -18.386 1.00 87.62 196 HIS A CA 1
ATOM 1573 C C . HIS A 1 196 ? 7.758 9.178 -17.024 1.00 87.62 196 HIS A C 1
ATOM 1575 O O . HIS A 1 196 ? 8.447 9.800 -16.216 1.00 87.62 196 HIS A O 1
ATOM 1581 N N . VAL A 1 197 ? 7.292 7.957 -16.787 1.00 88.56 197 VAL A N 1
ATOM 1582 C CA . VAL A 1 197 ? 7.559 7.196 -15.567 1.00 88.56 197 VAL A CA 1
ATOM 1583 C C . VAL A 1 197 ? 8.232 5.894 -15.958 1.00 88.56 197 VAL A C 1
ATOM 1585 O O . VAL A 1 197 ? 7.768 5.196 -16.856 1.00 88.56 197 VAL A O 1
ATOM 1588 N N . ARG A 1 198 ? 9.343 5.573 -15.297 1.00 88.81 198 ARG A N 1
ATOM 1589 C CA . ARG A 1 198 ? 10.081 4.330 -15.521 1.00 88.81 198 ARG A CA 1
ATOM 1590 C C . ARG A 1 198 ? 10.339 3.662 -14.187 1.00 88.81 198 ARG A C 1
ATOM 1592 O O . ARG A 1 198 ? 10.867 4.310 -13.286 1.00 88.81 198 ARG A O 1
ATOM 1599 N N . VAL A 1 199 ? 9.967 2.396 -14.081 1.00 89.19 199 VAL A N 1
ATOM 1600 C CA . VAL A 1 199 ? 10.205 1.577 -12.891 1.00 89.19 199 VAL A CA 1
ATOM 1601 C C . VAL A 1 199 ? 11.124 0.432 -13.287 1.00 89.19 199 VAL A C 1
ATOM 1603 O O . VAL A 1 199 ? 10.865 -0.249 -14.280 1.00 89.19 199 VAL A O 1
ATOM 1606 N N . GLN A 1 200 ? 12.209 0.261 -12.534 1.00 87.94 200 GLN A N 1
ATOM 1607 C CA . GLN A 1 200 ? 13.179 -0.806 -12.738 1.00 87.94 200 GLN A CA 1
ATOM 1608 C C . GLN A 1 200 ? 13.112 -1.781 -11.569 1.00 87.94 200 GLN A C 1
ATOM 1610 O O . GLN A 1 200 ? 13.177 -1.361 -10.416 1.00 87.94 200 GLN A O 1
ATOM 1615 N N . PHE A 1 201 ? 13.047 -3.070 -11.880 1.00 87.69 201 PHE A N 1
ATOM 1616 C CA . PHE A 1 201 ? 13.298 -4.144 -10.925 1.00 87.69 201 PHE A CA 1
ATOM 1617 C C . PHE A 1 201 ? 14.593 -4.827 -11.332 1.00 87.69 201 PHE A C 1
ATOM 1619 O O . PHE A 1 201 ? 14.760 -5.160 -12.504 1.00 87.69 201 PHE A O 1
ATOM 1626 N N . MET A 1 202 ? 15.517 -4.989 -10.391 1.00 84.00 202 MET A N 1
ATOM 1627 C CA . MET A 1 202 ? 16.844 -5.533 -10.659 1.00 84.00 202 MET A CA 1
ATOM 1628 C C . MET A 1 202 ? 17.063 -6.805 -9.848 1.00 84.00 202 MET A C 1
ATOM 1630 O O . MET A 1 202 ? 16.688 -6.873 -8.680 1.00 84.00 202 MET A O 1
ATOM 1634 N N . ASN A 1 203 ? 17.660 -7.796 -10.490 1.00 78.31 203 ASN A N 1
ATOM 1635 C CA . ASN A 1 203 ? 18.076 -9.058 -9.917 1.00 78.31 203 ASN A CA 1
ATOM 1636 C C . ASN A 1 203 ? 19.595 -9.078 -9.805 1.00 78.31 203 ASN A C 1
ATOM 1638 O O . ASN A 1 203 ? 20.286 -8.728 -10.755 1.00 78.31 203 ASN A O 1
ATOM 1642 N N . THR A 1 204 ? 20.099 -9.511 -8.660 1.00 74.44 204 THR A N 1
ATOM 1643 C CA . THR A 1 204 ? 21.528 -9.687 -8.383 1.00 74.44 204 THR A CA 1
ATOM 1644 C C . THR A 1 204 ? 21.892 -11.178 -8.397 1.00 74.44 204 THR A C 1
ATOM 1646 O O . THR A 1 204 ? 22.547 -11.680 -7.492 1.00 74.44 204 THR A O 1
ATOM 1649 N N . ASP A 1 205 ? 21.429 -11.889 -9.434 1.00 67.50 205 ASP A N 1
ATOM 1650 C CA . ASP A 1 205 ? 21.711 -13.306 -9.738 1.00 67.50 205 ASP A CA 1
ATOM 1651 C C . ASP A 1 205 ? 21.262 -14.359 -8.699 1.00 67.50 205 ASP A C 1
ATOM 1653 O O . ASP A 1 205 ? 21.718 -15.506 -8.705 1.00 67.50 205 ASP A O 1
ATOM 1657 N N . TYR A 1 206 ? 20.288 -14.039 -7.844 1.00 72.75 206 TYR A N 1
ATOM 1658 C CA . TYR A 1 206 ? 19.803 -14.961 -6.802 1.00 72.75 206 TYR A CA 1
ATOM 1659 C C . TYR A 1 206 ? 18.714 -15.954 -7.260 1.00 72.75 206 TYR A C 1
ATOM 1661 O O . TYR A 1 206 ? 18.220 -16.758 -6.460 1.00 72.75 206 TYR A O 1
ATOM 1669 N N . GLY A 1 207 ? 18.337 -15.938 -8.538 1.00 79.00 207 GLY A N 1
ATOM 1670 C CA . GLY A 1 207 ? 17.253 -16.757 -9.087 1.00 79.00 207 GLY A CA 1
ATOM 1671 C C . GLY A 1 207 ? 16.579 -16.091 -10.280 1.00 79.00 207 GLY A C 1
ATOM 1672 O O . GLY A 1 207 ? 17.159 -15.195 -10.880 1.00 79.00 207 GLY A O 1
ATOM 1673 N N . GLU A 1 208 ? 15.347 -16.480 -10.593 1.00 86.81 208 GLU A N 1
ATOM 1674 C CA . GLU A 1 208 ? 14.485 -15.779 -11.550 1.00 86.81 208 GLU A CA 1
ATOM 1675 C C . GLU A 1 208 ? 13.251 -15.244 -10.822 1.00 86.81 208 GLU A C 1
ATOM 1677 O O . GLU A 1 208 ? 12.607 -15.969 -10.058 1.00 86.81 208 GLU A O 1
ATOM 1682 N N . PHE A 1 209 ? 12.895 -13.981 -11.062 1.00 88.75 209 PHE A N 1
ATOM 1683 C CA . PHE A 1 209 ? 11.648 -13.410 -10.567 1.00 88.75 209 PHE A CA 1
ATOM 1684 C C . PHE A 1 209 ? 10.767 -12.898 -11.702 1.00 88.75 209 PHE A C 1
ATOM 1686 O O . PHE A 1 209 ? 11.237 -12.403 -12.729 1.00 88.75 209 PHE A O 1
ATOM 1693 N N . THR A 1 210 ? 9.463 -12.971 -11.468 1.00 91.62 210 THR A N 1
ATOM 1694 C CA . THR A 1 210 ? 8.428 -12.372 -12.303 1.00 91.62 210 THR A CA 1
ATOM 1695 C C . THR A 1 210 ? 7.914 -11.107 -11.635 1.00 91.62 210 THR A C 1
ATOM 1697 O O . THR A 1 210 ? 7.570 -11.107 -10.450 1.00 91.62 210 THR A O 1
ATOM 1700 N N . VAL A 1 211 ? 7.825 -10.030 -12.409 1.00 93.38 211 VAL A N 1
ATOM 1701 C CA . VAL A 1 211 ? 7.151 -8.791 -12.025 1.00 93.38 211 VAL A CA 1
ATOM 1702 C C . VAL A 1 211 ? 5.925 -8.616 -12.896 1.00 93.38 211 VAL A C 1
ATOM 1704 O O . VAL A 1 211 ? 6.044 -8.597 -14.117 1.00 93.38 211 VAL A O 1
ATOM 1707 N N . CYS A 1 212 ? 4.763 -8.441 -12.278 1.00 94.06 212 CYS A N 1
ATOM 1708 C CA . CYS A 1 212 ? 3.536 -8.080 -12.979 1.00 94.06 212 CYS A CA 1
ATOM 1709 C C . CYS A 1 212 ? 3.092 -6.674 -12.595 1.00 94.06 212 CYS A C 1
ATOM 1711 O O . CYS A 1 212 ? 3.189 -6.308 -11.426 1.00 94.06 212 CYS A O 1
ATOM 1713 N N . GLU A 1 213 ? 2.562 -5.910 -13.550 1.00 94.25 213 GLU A N 1
ATOM 1714 C CA . GLU A 1 213 ? 1.998 -4.580 -13.319 1.00 94.25 213 GLU A CA 1
ATOM 1715 C C . GLU A 1 213 ? 0.524 -4.450 -13.721 1.00 94.25 213 GLU A C 1
ATOM 1717 O O . GLU A 1 213 ? -0.003 -5.179 -14.569 1.00 94.25 213 GLU A O 1
ATOM 1722 N N . GLY A 1 214 ? -0.173 -3.515 -13.072 1.00 90.62 214 GLY A N 1
ATOM 1723 C CA . GLY A 1 214 ? -1.595 -3.285 -13.299 1.00 90.62 214 GLY A CA 1
ATOM 1724 C C . GLY A 1 214 ? -2.157 -2.128 -12.480 1.00 90.62 214 GLY A C 1
ATOM 1725 O O . GLY A 1 214 ? -1.458 -1.479 -11.709 1.00 90.62 214 GLY A O 1
ATOM 1726 N N . ARG A 1 215 ? -3.450 -1.842 -12.657 1.00 86.56 215 ARG A N 1
ATOM 1727 C CA . ARG A 1 215 ? -4.149 -0.706 -12.009 1.00 86.56 215 ARG A CA 1
ATOM 1728 C C . ARG A 1 215 ? -5.268 -1.114 -11.058 1.00 86.56 215 ARG A C 1
ATOM 1730 O O . ARG A 1 215 ? -6.002 -0.262 -10.556 1.00 86.56 215 ARG A O 1
ATOM 1737 N N . ASN A 1 216 ? -5.461 -2.414 -10.868 1.00 83.69 216 ASN A N 1
ATOM 1738 C CA . ASN A 1 216 ? -6.500 -2.954 -10.007 1.00 83.69 216 ASN A CA 1
ATOM 1739 C C . ASN A 1 216 ? -5.861 -3.550 -8.756 1.00 83.69 216 ASN A C 1
ATOM 1741 O O . ASN A 1 216 ? -5.191 -4.567 -8.844 1.00 83.69 216 ASN A O 1
ATOM 1745 N N . TYR A 1 217 ? -6.109 -2.949 -7.594 1.00 80.56 217 TYR A N 1
ATOM 1746 C CA . TYR A 1 217 ? -5.568 -3.447 -6.327 1.00 80.56 217 TYR A CA 1
ATOM 1747 C C . TYR A 1 217 ? -6.181 -4.791 -5.886 1.00 80.56 217 TYR A C 1
ATOM 1749 O O . TYR A 1 217 ? -5.624 -5.466 -5.024 1.00 80.56 217 TYR A O 1
ATOM 1757 N N . ARG A 1 218 ? -7.345 -5.179 -6.437 1.00 76.81 218 ARG A N 1
ATOM 1758 C CA . ARG A 1 218 ? -8.072 -6.403 -6.046 1.00 76.81 218 ARG A CA 1
ATOM 1759 C C . ARG A 1 218 ? -7.667 -7.642 -6.827 1.00 76.81 218 ARG A C 1
ATOM 1761 O O . ARG A 1 218 ? -7.947 -8.749 -6.380 1.00 76.81 218 ARG A O 1
ATOM 1768 N N . VAL A 1 219 ? -7.108 -7.461 -8.017 1.00 77.38 219 VAL A N 1
ATOM 1769 C CA . VAL A 1 219 ? -6.843 -8.550 -8.960 1.00 77.38 219 VAL A CA 1
ATOM 1770 C C . VAL A 1 219 ? -5.350 -8.589 -9.222 1.00 77.38 219 VAL A C 1
ATOM 1772 O O . VAL A 1 219 ? -4.701 -7.545 -9.236 1.00 77.38 219 VAL A O 1
ATOM 1775 N N . ALA A 1 220 ? -4.812 -9.795 -9.397 1.00 72.94 220 ALA A N 1
ATOM 1776 C CA . ALA A 1 220 ? -3.419 -9.955 -9.778 1.00 72.94 220 ALA A CA 1
ATOM 1777 C C . ALA A 1 220 ? -3.147 -9.157 -11.067 1.00 72.94 220 ALA A C 1
ATOM 1779 O O . ALA A 1 220 ? -3.988 -9.173 -11.973 1.00 72.94 220 ALA A O 1
ATOM 1780 N N . PRO A 1 221 ? -2.023 -8.435 -11.154 1.00 84.25 221 PRO A N 1
ATOM 1781 C CA . PRO A 1 221 ? -1.719 -7.684 -12.355 1.00 84.25 221 PRO A CA 1
ATOM 1782 C C . PRO A 1 221 ? -1.471 -8.611 -13.558 1.00 84.25 221 PRO A C 1
ATOM 1784 O O . PRO A 1 221 ? -0.934 -9.703 -13.398 1.00 84.25 221 PRO A O 1
ATOM 1787 N N . GLU A 1 222 ? -1.884 -8.186 -14.755 1.00 80.31 222 GLU A N 1
ATOM 1788 C CA . GLU A 1 222 ? -1.904 -9.045 -15.954 1.00 80.31 222 GLU A CA 1
ATOM 1789 C C . GLU A 1 222 ? -0.665 -8.872 -16.847 1.00 80.31 222 GLU A C 1
ATOM 1791 O O . GLU A 1 222 ? -0.317 -9.782 -17.599 1.00 80.31 222 GLU A O 1
ATOM 1796 N N . HIS A 1 223 ? 0.016 -7.720 -16.789 1.00 92.38 223 HIS A N 1
ATOM 1797 C CA . HIS A 1 223 ? 1.194 -7.467 -17.620 1.00 92.38 223 HIS A CA 1
ATOM 1798 C C . HIS A 1 223 ? 2.467 -7.893 -16.890 1.00 92.38 223 HIS A C 1
ATOM 1800 O O . HIS A 1 223 ? 2.983 -7.143 -16.064 1.00 92.38 223 HIS A O 1
ATOM 1806 N N . CYS A 1 224 ? 2.958 -9.096 -17.188 1.00 93.25 224 CYS A N 1
ATOM 1807 C CA . CYS A 1 224 ? 4.104 -9.695 -16.511 1.00 93.25 224 CYS A CA 1
ATOM 1808 C C . CYS A 1 224 ? 5.363 -9.736 -17.384 1.00 93.25 224 CYS A C 1
ATOM 1810 O O . CYS A 1 224 ? 5.298 -9.991 -18.586 1.00 93.25 224 CYS A O 1
ATOM 1812 N N . GLN A 1 225 ? 6.513 -9.537 -16.748 1.00 93.12 225 GLN A N 1
ATOM 1813 C CA . GLN A 1 225 ? 7.842 -9.777 -17.300 1.00 93.12 225 GLN A CA 1
ATOM 1814 C C . GLN A 1 225 ? 8.639 -10.622 -16.302 1.00 93.12 225 GLN A C 1
ATOM 1816 O O . GLN A 1 225 ? 8.538 -10.403 -15.096 1.00 93.12 225 GLN A O 1
ATOM 1821 N N . THR A 1 226 ? 9.442 -11.558 -16.796 1.00 90.44 226 THR A N 1
ATOM 1822 C CA . THR A 1 226 ? 10.276 -12.441 -15.968 1.00 90.44 226 THR A CA 1
ATOM 1823 C C . THR A 1 226 ? 11.740 -12.207 -16.306 1.00 90.44 226 THR A C 1
ATOM 1825 O O . THR A 1 226 ? 12.091 -12.066 -17.480 1.00 90.44 226 THR A O 1
ATOM 1828 N N . THR A 1 227 ? 12.600 -12.139 -15.291 1.00 87.06 227 THR A N 1
ATOM 1829 C CA . THR A 1 227 ? 14.051 -12.095 -15.501 1.00 87.06 227 THR A CA 1
ATOM 1830 C C . THR A 1 227 ? 14.501 -13.427 -16.088 1.00 87.06 227 THR A C 1
ATOM 1832 O O . THR A 1 227 ? 14.242 -14.464 -15.485 1.00 87.06 227 THR A O 1
ATOM 1835 N N . GLY A 1 228 ? 15.152 -13.402 -17.248 1.00 72.81 228 GLY A N 1
ATOM 1836 C CA . GLY A 1 228 ? 15.757 -14.585 -17.863 1.00 72.81 228 GLY A CA 1
ATOM 1837 C C . GLY A 1 228 ? 17.288 -14.581 -17.767 1.00 72.81 228 GLY A C 1
ATOM 1838 O O . GLY A 1 228 ? 17.874 -13.641 -17.222 1.00 72.81 228 GLY A O 1
ATOM 1839 N N . PRO A 1 229 ? 17.960 -15.583 -18.359 1.00 65.56 229 PRO A N 1
ATOM 1840 C CA . PRO A 1 229 ? 19.419 -15.656 -18.392 1.00 65.56 229 PRO A CA 1
ATOM 1841 C C . PRO A 1 229 ? 20.030 -14.403 -19.044 1.00 65.56 229 PRO A C 1
ATOM 1843 O O . PRO A 1 229 ? 19.777 -14.123 -20.216 1.00 65.56 229 PRO A O 1
ATOM 1846 N N . GLY A 1 230 ? 20.822 -13.637 -18.284 1.00 63.56 230 GLY A N 1
ATOM 1847 C CA . GLY A 1 230 ? 21.448 -12.385 -18.740 1.00 63.56 230 GLY A CA 1
ATOM 1848 C C . GLY A 1 230 ? 20.545 -11.142 -18.711 1.00 63.56 230 GLY A C 1
ATOM 1849 O O . GLY A 1 230 ? 20.967 -10.072 -19.148 1.00 63.56 230 GLY A O 1
ATOM 1850 N N . LEU A 1 231 ? 19.313 -11.255 -18.201 1.00 69.19 231 LEU A N 1
ATOM 1851 C CA . LEU A 1 231 ? 18.390 -10.140 -17.967 1.00 69.19 231 LEU A CA 1
ATOM 1852 C C . LEU A 1 231 ? 18.342 -9.809 -16.471 1.00 69.19 231 LEU A C 1
ATOM 1854 O O . LEU A 1 231 ? 17.390 -10.139 -15.769 1.00 69.19 231 LEU A O 1
ATOM 1858 N N . GLU A 1 232 ? 19.366 -9.098 -16.002 1.00 76.88 232 GLU A N 1
ATOM 1859 C CA . GLU A 1 232 ? 19.479 -8.629 -14.612 1.00 76.88 232 GLU A CA 1
ATOM 1860 C C . GLU A 1 232 ? 18.472 -7.523 -14.265 1.00 76.88 232 GLU A C 1
ATOM 1862 O O . GLU A 1 232 ? 18.315 -7.173 -13.101 1.00 76.88 232 GLU A O 1
ATOM 1867 N N . SER A 1 233 ? 17.783 -6.922 -15.244 1.00 84.88 233 SER A N 1
ATOM 1868 C CA . SER A 1 233 ? 16.786 -5.894 -14.941 1.00 84.88 233 SER A CA 1
ATOM 1869 C C . SER A 1 233 ? 15.582 -5.887 -15.869 1.00 84.88 233 SER A C 1
ATOM 1871 O O . SER A 1 233 ? 15.706 -6.051 -17.082 1.00 84.88 233 SER A O 1
ATOM 1873 N N . LEU A 1 234 ? 14.418 -5.633 -15.275 1.00 89.88 234 LEU A N 1
ATOM 1874 C CA . LEU A 1 234 ? 13.139 -5.449 -15.948 1.00 89.88 234 LEU A CA 1
ATOM 1875 C C . LEU A 1 234 ? 12.740 -3.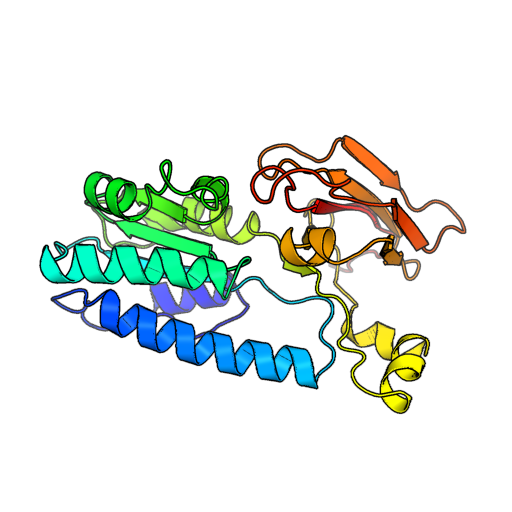980 -15.878 1.00 89.88 234 LEU A C 1
ATOM 1877 O O .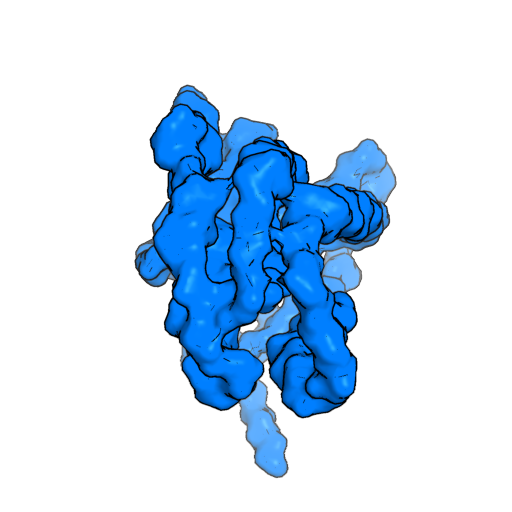 LEU A 1 234 ? 12.785 -3.373 -14.806 1.00 89.88 234 LEU A O 1
ATOM 1881 N N . TRP A 1 235 ? 12.329 -3.421 -17.014 1.00 91.06 235 TRP A N 1
ATOM 1882 C CA . TRP A 1 235 ? 11.895 -2.032 -17.121 1.00 91.06 235 TRP A CA 1
ATOM 1883 C C . TRP A 1 235 ? 10.425 -1.950 -17.516 1.00 91.06 235 TRP A C 1
ATOM 1885 O O . TRP A 1 235 ? 10.008 -2.474 -18.549 1.00 91.06 235 TRP A O 1
ATOM 1895 N N . PHE A 1 236 ? 9.668 -1.194 -16.731 1.00 92.94 236 PHE A N 1
ATOM 1896 C CA . PHE A 1 236 ? 8.287 -0.831 -17.016 1.00 92.94 236 PHE A CA 1
ATOM 1897 C C . PHE A 1 236 ? 8.239 0.655 -17.358 1.00 92.94 236 PHE A C 1
ATOM 1899 O O . PHE A 1 236 ? 8.510 1.514 -16.514 1.00 92.94 236 PHE A O 1
ATOM 1906 N N . ASN A 1 237 ? 7.960 0.955 -18.628 1.00 92.44 237 ASN A N 1
ATOM 1907 C CA . ASN A 1 237 ? 8.001 2.306 -19.176 1.00 92.44 237 ASN A CA 1
ATOM 1908 C C . ASN A 1 237 ? 6.585 2.809 -19.451 1.00 92.44 237 ASN A C 1
ATOM 1910 O O . ASN A 1 237 ? 5.868 2.263 -20.284 1.00 92.44 237 ASN A O 1
ATOM 1914 N N . HIS A 1 238 ? 6.228 3.916 -18.813 1.00 91.44 238 HIS A N 1
ATOM 1915 C CA . HIS A 1 238 ? 4.917 4.540 -18.908 1.00 91.44 238 HIS A CA 1
ATOM 1916 C C . HIS A 1 238 ? 5.050 5.938 -19.502 1.00 91.44 238 HIS A C 1
ATOM 1918 O O . HIS A 1 238 ? 5.720 6.802 -18.934 1.00 91.44 238 HIS A O 1
ATOM 1924 N N . THR A 1 239 ? 4.393 6.174 -20.636 1.00 89.69 239 THR A N 1
ATOM 1925 C CA . THR A 1 239 ? 4.291 7.506 -21.249 1.00 89.69 239 THR A CA 1
ATOM 1926 C C . THR A 1 239 ? 2.887 8.037 -21.036 1.00 89.69 239 THR A C 1
ATOM 1928 O O . THR A 1 239 ? 1.921 7.350 -21.353 1.00 89.69 239 THR A O 1
ATOM 1931 N N . ARG A 1 240 ? 2.786 9.243 -20.473 1.00 85.44 240 ARG A N 1
ATOM 1932 C CA . ARG A 1 240 ? 1.534 9.909 -20.095 1.00 85.44 240 ARG A CA 1
ATOM 1933 C C . ARG A 1 240 ? 0.589 8.953 -19.358 1.00 85.44 240 ARG A C 1
ATOM 1935 O O . ARG A 1 240 ? -0.531 8.732 -19.808 1.00 85.44 240 ARG A O 1
ATOM 1942 N N . PRO A 1 241 ? 0.995 8.398 -18.199 1.00 84.38 241 PRO A N 1
ATOM 1943 C CA . PRO A 1 241 ? 0.228 7.364 -17.499 1.00 84.38 241 PRO A CA 1
ATOM 1944 C C . PRO A 1 241 ? -1.184 7.796 -17.070 1.00 84.38 241 PRO A C 1
ATOM 1946 O O . PRO A 1 241 ? -1.971 6.939 -16.676 1.00 84.38 241 PRO A O 1
ATOM 1949 N N . CYS A 1 242 ? -1.516 9.087 -17.120 1.00 82.88 242 CYS A N 1
ATOM 1950 C CA . CYS A 1 242 ? -2.862 9.600 -16.863 1.00 82.88 242 CYS A CA 1
ATOM 1951 C C . CYS A 1 242 ? -3.514 10.293 -18.078 1.00 82.88 242 CYS A C 1
ATOM 1953 O O . CYS A 1 242 ? -4.636 10.757 -17.932 1.00 82.88 242 CYS A O 1
ATOM 1955 N N . ASP A 1 243 ? -2.818 10.408 -19.216 1.00 70.69 243 ASP A N 1
ATOM 1956 C CA . ASP A 1 243 ? -3.240 10.982 -20.513 1.00 70.69 243 ASP A CA 1
ATOM 1957 C C . ASP A 1 243 ? -4.379 12.030 -20.491 1.00 70.69 243 ASP A C 1
ATOM 1959 O O . ASP A 1 243 ? -5.418 11.871 -21.126 1.00 70.69 243 ASP A O 1
ATOM 1963 N N . GLY A 1 244 ? -4.229 13.102 -19.701 1.00 58.81 244 GLY A N 1
ATOM 1964 C CA . GLY A 1 244 ? -5.213 14.197 -19.637 1.00 58.81 244 GLY A CA 1
ATOM 1965 C C . GLY A 1 244 ? -6.587 13.830 -19.052 1.00 58.81 244 GLY A C 1
ATOM 1966 O O . GLY A 1 244 ? -7.509 14.646 -19.088 1.00 58.81 244 GLY A O 1
ATOM 1967 N N . ILE A 1 245 ? -6.742 12.626 -18.500 1.00 62.41 245 ILE A N 1
ATOM 1968 C CA . ILE A 1 245 ? -7.965 12.159 -17.850 1.00 62.41 245 ILE A CA 1
ATOM 1969 C C . ILE A 1 245 ? -8.214 12.990 -16.578 1.00 62.41 245 ILE A C 1
ATOM 1971 O O . ILE A 1 245 ? -7.300 13.217 -15.785 1.00 62.41 245 ILE A O 1
ATOM 1975 N N . MET A 1 246 ? -9.468 13.418 -16.368 1.00 56.81 246 MET A N 1
ATOM 1976 C CA . MET A 1 246 ? -9.921 14.137 -15.164 1.00 56.81 246 MET A CA 1
ATOM 1977 C C . MET A 1 246 ? -9.459 13.440 -13.869 1.00 56.81 246 MET A C 1
ATOM 1979 O O . MET A 1 246 ? -9.481 12.209 -13.778 1.00 56.81 246 MET A O 1
ATOM 1983 N N . ASP A 1 247 ? -9.122 14.246 -12.857 1.00 52.78 247 ASP A N 1
ATOM 1984 C CA . ASP A 1 247 ? -8.453 13.940 -11.574 1.00 52.78 247 ASP A CA 1
ATOM 1985 C C . ASP A 1 247 ? -8.883 12.668 -10.813 1.00 52.78 247 ASP A C 1
ATOM 1987 O O . ASP A 1 247 ? -8.180 12.218 -9.914 1.00 52.78 247 ASP A O 1
ATOM 1991 N N . HIS A 1 248 ? -10.039 12.093 -11.132 1.00 57.06 248 HIS A N 1
ATOM 1992 C CA . HIS A 1 248 ? -10.685 10.993 -10.409 1.00 57.06 248 HIS A CA 1
ATOM 1993 C C . HIS A 1 248 ? -10.466 9.621 -11.063 1.00 57.06 248 HIS A C 1
ATOM 1995 O O . HIS A 1 248 ? -10.792 8.592 -10.467 1.00 57.06 248 HIS A O 1
ATOM 2001 N N . ALA A 1 249 ? -10.029 9.597 -12.324 1.00 66.06 249 ALA A N 1
ATOM 2002 C CA . ALA A 1 249 ? -9.964 8.373 -13.119 1.00 66.06 249 ALA A CA 1
ATOM 2003 C C . ALA A 1 249 ? -8.534 7.871 -13.358 1.00 66.06 249 ALA A C 1
ATOM 2005 O O . ALA A 1 249 ? -8.375 6.698 -13.706 1.00 66.06 249 ALA A O 1
ATOM 2006 N N . CYS A 1 250 ? -7.500 8.679 -13.085 1.00 79.38 250 CYS A N 1
ATOM 2007 C CA . CYS A 1 250 ? -6.139 8.154 -13.050 1.00 79.38 250 CYS A CA 1
ATOM 2008 C C . CYS A 1 250 ? -5.905 7.358 -11.763 1.00 79.38 250 CYS A C 1
ATOM 2010 O O . CYS A 1 250 ? -5.833 7.923 -10.677 1.00 79.38 250 CYS A O 1
ATOM 2012 N N . ARG A 1 251 ? -5.804 6.034 -11.896 1.00 82.38 251 ARG A N 1
ATOM 2013 C CA . ARG A 1 251 ? -5.542 5.114 -10.781 1.00 82.38 251 ARG A CA 1
ATOM 2014 C C . ARG A 1 251 ? -4.045 4.924 -10.562 1.00 82.38 251 ARG A C 1
ATOM 2016 O O . ARG A 1 251 ? -3.276 5.006 -11.521 1.00 82.38 251 ARG A O 1
ATOM 2023 N N . SER A 1 252 ? -3.663 4.592 -9.332 1.00 87.75 252 SER A N 1
ATOM 2024 C CA . SER A 1 252 ? -2.315 4.126 -8.988 1.00 87.75 252 SER A CA 1
ATOM 2025 C C . SER A 1 252 ? -1.903 2.903 -9.820 1.00 87.75 252 SER A C 1
ATOM 2027 O O . SER A 1 252 ? -2.754 2.161 -10.322 1.00 87.75 252 SER A O 1
ATOM 2029 N N . LEU A 1 253 ? -0.593 2.705 -9.964 1.00 90.38 253 LEU A N 1
ATOM 2030 C CA . LEU A 1 253 ? -0.014 1.485 -10.526 1.00 90.38 253 LEU A CA 1
ATOM 2031 C C . LEU A 1 253 ? 0.398 0.557 -9.388 1.00 90.38 253 LEU A C 1
ATOM 2033 O O . LEU A 1 253 ? 0.919 1.015 -8.373 1.00 90.38 253 LEU A O 1
ATOM 2037 N N . TYR A 1 254 ? 0.185 -0.735 -9.579 1.00 91.94 254 TYR A N 1
ATOM 2038 C CA . TYR A 1 254 ? 0.562 -1.784 -8.647 1.00 91.94 254 TYR A CA 1
ATOM 2039 C C . TYR A 1 254 ? 1.524 -2.725 -9.339 1.00 91.94 254 TYR A C 1
ATOM 2041 O O . TYR A 1 254 ? 1.301 -3.075 -10.498 1.00 91.94 254 TYR A O 1
ATOM 2049 N N . TYR A 1 255 ? 2.546 -3.144 -8.606 1.00 93.06 255 TYR A N 1
ATOM 2050 C CA . TYR A 1 255 ? 3.484 -4.162 -9.043 1.00 93.06 255 TYR A CA 1
ATOM 2051 C C . TYR A 1 255 ? 3.468 -5.320 -8.058 1.00 93.06 255 TYR A C 1
ATOM 2053 O O . TYR A 1 255 ? 3.410 -5.110 -6.845 1.00 93.06 255 TYR A O 1
ATOM 2061 N N . THR A 1 256 ? 3.542 -6.535 -8.577 1.00 92.75 256 THR A N 1
ATOM 2062 C CA . THR A 1 256 ? 3.732 -7.747 -7.783 1.00 92.75 256 THR A CA 1
ATOM 2063 C C . THR A 1 256 ? 5.017 -8.417 -8.215 1.00 92.75 256 THR A C 1
ATOM 2065 O O . THR A 1 256 ? 5.182 -8.668 -9.406 1.00 92.75 256 THR A O 1
ATOM 2068 N N . VAL A 1 257 ? 5.896 -8.723 -7.268 1.00 90.56 257 VAL A N 1
ATOM 2069 C CA . VAL A 1 257 ? 7.161 -9.418 -7.512 1.00 90.56 257 VAL A CA 1
ATOM 2070 C C . VAL A 1 257 ? 7.093 -10.783 -6.851 1.00 90.56 257 VAL A C 1
ATOM 2072 O O . VAL A 1 257 ? 6.768 -10.889 -5.665 1.00 90.56 257 VAL A O 1
ATOM 2075 N N . ARG A 1 258 ? 7.370 -11.830 -7.623 1.00 90.44 258 ARG A N 1
ATOM 2076 C CA . ARG A 1 258 ? 7.375 -13.218 -7.158 1.00 90.44 258 ARG A CA 1
ATOM 2077 C C . ARG A 1 258 ? 8.627 -13.914 -7.645 1.00 90.44 258 ARG A C 1
ATOM 2079 O O . ARG A 1 258 ? 9.020 -13.735 -8.792 1.00 90.44 258 ARG A O 1
ATOM 2086 N N . LEU A 1 259 ? 9.217 -14.722 -6.778 1.00 87.44 259 LEU A N 1
ATOM 2087 C CA . LEU A 1 259 ? 10.321 -15.591 -7.150 1.00 87.44 259 LEU A CA 1
ATOM 2088 C C . LEU A 1 259 ? 9.768 -16.852 -7.828 1.00 87.44 259 LEU A C 1
ATOM 2090 O O . LEU A 1 259 ? 8.921 -17.528 -7.244 1.00 87.44 259 LEU A O 1
ATOM 2094 N N . GLU A 1 260 ? 10.244 -17.153 -9.033 1.00 82.69 260 GLU A N 1
ATOM 2095 C CA . GLU A 1 260 ? 9.895 -18.369 -9.782 1.00 82.69 260 GLU A CA 1
ATOM 2096 C C . GLU A 1 260 ? 10.871 -19.499 -9.455 1.00 82.69 260 GLU A C 1
ATOM 2098 O O . GLU A 1 260 ? 10.478 -20.632 -9.176 1.00 82.69 260 GLU A O 1
ATOM 2103 N N . SER A 1 261 ? 12.161 -19.171 -9.438 1.00 79.00 261 SER A N 1
ATOM 2104 C CA . SER A 1 261 ? 13.243 -20.087 -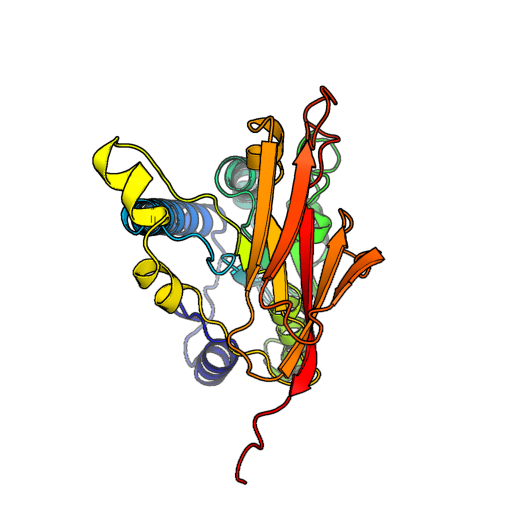9.102 1.00 79.00 261 SER A CA 1
ATOM 2105 C C . SER A 1 261 ? 14.253 -19.374 -8.209 1.00 79.00 261 SER A C 1
ATOM 2107 O O . SER A 1 261 ? 14.503 -18.181 -8.365 1.00 79.00 261 SER A O 1
ATOM 2109 N N . SER A 1 262 ? 14.817 -20.089 -7.236 1.00 75.56 262 SER A N 1
ATOM 2110 C CA . SER A 1 262 ? 15.913 -19.582 -6.409 1.00 75.56 262 SER A CA 1
ATOM 2111 C C . SER A 1 262 ? 17.168 -20.386 -6.690 1.00 75.56 262 SER A C 1
ATOM 2113 O O . SER A 1 262 ? 17.128 -21.615 -6.672 1.00 75.56 262 SER A O 1
ATOM 2115 N N . ASN A 1 263 ? 18.283 -19.687 -6.886 1.00 71.88 263 ASN A N 1
ATOM 2116 C CA . ASN A 1 263 ? 19.605 -20.305 -6.965 1.00 71.88 263 ASN A CA 1
ATOM 2117 C C . ASN A 1 263 ? 20.271 -20.405 -5.582 1.00 71.88 263 ASN A C 1
ATOM 2119 O O . ASN A 1 263 ? 21.353 -20.976 -5.450 1.00 71.88 263 ASN A O 1
ATOM 2123 N N . VAL A 1 264 ? 19.627 -19.862 -4.543 1.00 64.50 264 VAL A N 1
ATOM 2124 C CA . VAL A 1 264 ? 20.106 -19.906 -3.163 1.00 64.50 264 VAL A CA 1
ATOM 2125 C C . VAL A 1 264 ? 19.426 -21.067 -2.453 1.00 64.50 264 VAL A C 1
ATOM 2127 O O . VAL A 1 264 ? 18.243 -21.008 -2.127 1.00 64.50 264 VAL A O 1
ATOM 2130 N N . MET A 1 265 ? 20.179 -22.132 -2.184 1.00 53.44 265 MET A N 1
ATOM 2131 C CA . MET A 1 265 ? 19.727 -23.146 -1.235 1.00 53.44 265 MET A CA 1
ATOM 2132 C C . MET A 1 265 ? 19.796 -22.548 0.173 1.00 53.44 265 MET A C 1
ATOM 2134 O O . MET A 1 265 ? 20.872 -22.172 0.639 1.00 53.44 265 MET A O 1
ATOM 2138 N N . CYS A 1 266 ? 18.657 -22.447 0.859 1.00 53.78 266 CYS A N 1
ATOM 2139 C CA . CYS A 1 266 ? 18.676 -22.280 2.306 1.00 53.78 266 CYS A CA 1
ATOM 2140 C C . CYS A 1 266 ? 19.318 -23.545 2.891 1.00 53.78 266 CYS A C 1
ATOM 2142 O O . CYS A 1 266 ? 18.762 -24.630 2.739 1.00 53.78 266 CYS A O 1
ATOM 2144 N N . ASN A 1 267 ? 20.490 -23.423 3.517 1.00 40.75 267 ASN A N 1
ATOM 2145 C CA . ASN A 1 267 ? 20.971 -24.483 4.397 1.00 40.75 267 ASN A CA 1
ATOM 2146 C C . ASN A 1 267 ? 20.019 -24.535 5.597 1.00 40.75 267 ASN A C 1
ATOM 2148 O O . ASN A 1 267 ? 19.852 -23.520 6.277 1.00 40.75 267 ASN A O 1
ATOM 2152 N N . GLU A 1 268 ? 19.369 -25.683 5.787 1.00 35.03 268 GLU A N 1
ATOM 2153 C CA . GLU A 1 268 ? 18.587 -26.004 6.988 1.00 35.03 268 GLU A CA 1
ATOM 2154 C C . GLU A 1 268 ? 19.452 -25.998 8.256 1.00 35.03 268 GLU A C 1
ATOM 2156 O O . GLU A 1 268 ? 20.629 -26.433 8.187 1.00 35.03 268 GLU A O 1
#

pLDDT: mean 78.61, std 11.89, range [35.03, 94.25]

Organism: Anopheles gambiae (NCBI:txid7165)

Foldseek 3Di:
DQDDDPDLVSRVVCLVPDPDDDDQEDQLLVVLVVVLVVVVVVVVVCQVVQPQWAAQAEAEAEAQNYDHDPVSLVSNLVSVVVSCVVRVRYAYEYEYQCVVSVCVSLPPVVDLANPCSVVRYHYHHDNDSDCVVCVVVVVVNSLLRAIEGDGGNCPDPVSVVVVVDPVVCVVVDDDADAPRKHKYKYFLVVLQVDQKDKDKDFAPPFAKKKKAKDQDSVDTHDRIDMQDDPRRMDMDIDGSQPVPPPPRPRGIMMMIMHGPTGPDDDDD